Protein AF-A0A368FBV0-F1 (afdb_monomer_lite)

InterPro domains:
  IPR001849 Pleckstrin homology domain [PF16457] (18-140)

Sequence (197 aa):
MLYIELRSLLKPSIEQLVRTNRKNALKQGFTFRRQIKGKTPHKGEDQYCFWKLDASDVLCFTDTDVDPYVEGVSHVGNVRKVAVKDIASVERVEDVIGRKSGAQSMKCIRIALHDGSSICGATFSDRVLSAWLDGLTDLTGNTALSHDAMATADRLLNIELRLRLVDVPNPQSSVEVPPLPDDFSWVKPFLRHDLAA

Structure (mmCIF, N/CA/C/O backbone):
data_AF-A0A368FBV0-F1
#
_entry.id   AF-A0A368FBV0-F1
#
loop_
_atom_site.group_PDB
_atom_site.id
_atom_site.type_symbol
_atom_site.label_atom_id
_atom_site.label_alt_id
_atom_site.label_comp_id
_atom_site.label_asym_id
_atom_site.label_entity_id
_atom_site.label_seq_id
_atom_site.pdbx_PDB_ins_code
_atom_site.Cartn_x
_atom_site.Cartn_y
_atom_site.Cartn_z
_atom_site.occupancy
_atom_site.B_iso_or_equiv
_atom_site.auth_seq_id
_atom_site.auth_comp_id
_atom_site.auth_asym_id
_atom_site.auth_atom_id
_atom_site.pdbx_PDB_model_num
ATOM 1 N N . MET A 1 1 ? -16.553 10.658 28.901 1.00 65.50 1 MET A N 1
ATOM 2 C CA . MET A 1 1 ? -15.780 9.438 29.220 1.00 65.50 1 MET A CA 1
ATOM 3 C C . MET A 1 1 ? -15.927 8.404 28.103 1.00 65.50 1 MET A C 1
ATOM 5 O O . MET A 1 1 ? -14.961 8.203 27.379 1.00 65.50 1 MET A O 1
ATOM 9 N N . LEU A 1 2 ? -17.149 7.928 27.827 1.00 77.06 2 LEU A N 1
ATOM 10 C CA . LEU A 1 2 ? -17.476 6.941 26.779 1.00 77.06 2 LEU A CA 1
ATOM 11 C C . LEU A 1 2 ? -16.882 7.224 25.383 1.00 77.06 2 LEU A C 1
ATOM 13 O O . LEU A 1 2 ? -16.336 6.331 24.745 1.00 77.06 2 LEU A O 1
ATOM 17 N N . TYR A 1 3 ? -16.951 8.473 24.904 1.00 84.19 3 TYR A N 1
ATOM 18 C CA . TYR A 1 3 ? -16.407 8.841 23.587 1.00 84.19 3 TYR A CA 1
ATOM 19 C C . TYR A 1 3 ? -14.897 8.583 23.471 1.00 84.19 3 TYR A C 1
ATOM 21 O O . TYR A 1 3 ? -14.426 8.092 22.449 1.00 84.19 3 TYR A O 1
ATOM 29 N N . ILE A 1 4 ? -14.134 8.919 24.515 1.00 87.62 4 ILE A N 1
ATOM 30 C CA . ILE A 1 4 ? -12.671 8.790 24.515 1.00 87.62 4 ILE A CA 1
ATOM 31 C C . ILE A 1 4 ? -12.283 7.310 24.568 1.00 87.62 4 ILE A C 1
ATOM 33 O O . ILE A 1 4 ? -11.410 6.882 23.815 1.00 87.62 4 ILE A O 1
ATOM 37 N N . GLU A 1 5 ? -12.965 6.526 25.401 1.00 89.06 5 GLU A N 1
ATOM 38 C CA . GLU A 1 5 ? -12.744 5.083 25.532 1.00 89.06 5 GLU A CA 1
ATOM 39 C C . GLU A 1 5 ? -13.069 4.347 24.232 1.00 89.06 5 GLU A C 1
ATOM 41 O O . GLU A 1 5 ? -12.230 3.609 23.714 1.00 89.06 5 GLU A O 1
ATOM 46 N N . LEU A 1 6 ? -14.238 4.617 23.642 1.00 91.25 6 LEU A N 1
ATOM 47 C CA . LEU A 1 6 ? -14.639 4.020 22.370 1.00 91.25 6 LEU A CA 1
ATOM 48 C C . LEU A 1 6 ? -13.689 4.424 21.237 1.00 91.25 6 LEU A C 1
ATOM 50 O O . LEU A 1 6 ? -13.299 3.586 20.426 1.00 91.25 6 LEU A O 1
ATOM 54 N N . ARG A 1 7 ? -13.260 5.693 21.194 1.00 94.31 7 ARG A N 1
ATOM 55 C CA . ARG A 1 7 ? -12.260 6.159 20.224 1.00 94.31 7 ARG A CA 1
ATOM 56 C C . ARG A 1 7 ? -10.945 5.395 20.373 1.00 94.31 7 ARG A C 1
ATOM 58 O O . ARG A 1 7 ? -10.393 4.961 19.365 1.00 94.31 7 ARG A O 1
ATOM 65 N N . SER A 1 8 ? -10.456 5.237 21.602 1.00 95.06 8 SER A N 1
ATOM 66 C CA . SER A 1 8 ? -9.218 4.508 21.899 1.00 95.06 8 SER A CA 1
ATOM 67 C C . SER A 1 8 ? -9.313 3.039 21.478 1.00 95.06 8 SER A C 1
ATOM 69 O O . SER A 1 8 ? -8.406 2.524 20.830 1.00 95.06 8 SER A O 1
ATOM 71 N N . LEU A 1 9 ? -10.452 2.397 21.756 1.00 95.81 9 LEU A N 1
ATOM 72 C CA . LEU A 1 9 ? -10.718 1.005 21.396 1.00 95.81 9 LEU A CA 1
ATOM 73 C C . LEU A 1 9 ? -10.744 0.781 19.876 1.00 95.81 9 LEU A C 1
ATOM 75 O O . LEU A 1 9 ? -10.209 -0.209 19.382 1.00 95.81 9 LEU A O 1
ATOM 79 N N . LEU A 1 10 ? -11.369 1.690 19.123 1.00 96.69 10 LEU A N 1
ATOM 80 C CA . LEU A 1 10 ? -11.558 1.531 17.679 1.00 96.69 10 LEU A CA 1
ATOM 81 C C . LEU A 1 10 ? -10.322 1.909 16.861 1.00 96.69 10 LEU A C 1
ATOM 83 O O . LEU A 1 10 ? -10.086 1.317 15.803 1.00 96.69 10 LEU A O 1
ATOM 87 N N . LYS A 1 11 ? -9.530 2.876 17.336 1.00 96.81 11 LYS A N 1
ATOM 88 C CA . LYS A 1 11 ? -8.407 3.457 16.590 1.00 96.81 11 LYS A CA 1
ATOM 89 C C . LYS A 1 11 ? -7.452 2.410 15.981 1.00 96.81 11 LYS A C 1
ATOM 91 O O . LYS A 1 11 ? -7.227 2.502 14.774 1.00 96.81 11 LYS A O 1
ATOM 96 N N . PRO A 1 12 ? -6.966 1.381 16.707 1.00 96.62 12 PRO A N 1
ATOM 97 C CA . PRO A 1 12 ? -6.048 0.391 16.134 1.00 96.62 12 PRO A CA 1
ATOM 98 C C . PRO A 1 12 ? -6.628 -0.362 14.929 1.00 96.62 12 PRO A C 1
ATOM 100 O O . PRO A 1 12 ? -5.928 -0.594 13.944 1.00 96.62 12 PRO A O 1
ATOM 103 N N . SER A 1 13 ? -7.919 -0.708 14.975 1.00 97.56 13 SER A N 1
ATOM 104 C CA . SER A 1 13 ? -8.592 -1.428 13.884 1.00 97.56 13 SER A CA 1
ATOM 105 C C . SER A 1 13 ? -8.759 -0.564 12.629 1.00 97.56 13 SER A C 1
ATOM 107 O O . SER A 1 13 ? -8.555 -1.043 11.514 1.00 97.56 13 SER A O 1
ATOM 109 N N . ILE A 1 14 ? -9.053 0.728 12.806 1.00 98.00 14 ILE A N 1
ATOM 110 C CA . ILE A 1 14 ? -9.179 1.689 11.706 1.00 98.00 14 ILE A CA 1
ATOM 111 C C . ILE A 1 14 ? -7.818 1.957 11.061 1.00 98.00 14 ILE A C 1
ATOM 113 O O . ILE A 1 14 ? -7.705 1.972 9.837 1.00 98.00 14 ILE A O 1
ATOM 117 N N . GLU A 1 15 ? -6.763 2.110 11.861 1.00 96.94 15 GLU A N 1
ATOM 118 C CA . GLU A 1 15 ? -5.400 2.222 11.336 1.00 96.94 15 GLU A CA 1
ATOM 119 C C . GLU A 1 15 ? -4.999 0.970 10.547 1.00 96.94 15 GLU A C 1
ATOM 121 O O . GLU A 1 15 ? -4.440 1.078 9.455 1.00 96.94 15 GLU A O 1
ATOM 126 N N . GLN A 1 16 ? -5.347 -0.221 11.046 1.00 96.44 16 GLN A N 1
ATOM 127 C CA . GLN A 1 16 ? -5.082 -1.476 10.343 1.00 96.44 16 GLN A CA 1
ATOM 128 C C . GLN A 1 16 ? -5.844 -1.583 9.018 1.00 96.44 16 GLN A C 1
ATOM 130 O O . GLN A 1 16 ? -5.308 -2.100 8.032 1.00 96.44 16 GLN A O 1
ATOM 135 N N . LEU A 1 17 ? -7.071 -1.062 8.963 1.00 97.38 17 LEU A N 1
ATOM 136 C CA . LEU A 1 17 ? -7.839 -0.968 7.726 1.00 97.38 17 LEU A CA 1
ATOM 137 C C . LEU A 1 17 ? -7.141 -0.060 6.705 1.00 97.38 17 LEU A C 1
ATOM 139 O O . LEU A 1 17 ? -7.042 -0.425 5.533 1.00 97.38 17 LEU A O 1
ATOM 143 N N . VAL A 1 18 ? -6.607 1.085 7.142 1.00 97.31 18 VAL A N 1
ATOM 144 C CA . VAL A 1 18 ? -5.830 1.978 6.270 1.00 97.31 18 VAL A CA 1
ATOM 145 C C . VAL A 1 18 ? -4.570 1.278 5.756 1.00 97.31 18 VAL A C 1
ATOM 147 O O . VAL A 1 18 ? -4.358 1.272 4.544 1.00 97.31 18 VAL A O 1
ATOM 150 N N . ARG A 1 19 ? -3.786 0.603 6.612 1.00 96.00 19 ARG A N 1
ATOM 151 C CA . ARG A 1 19 ? -2.609 -0.186 6.175 1.00 96.00 19 ARG A CA 1
ATOM 152 C C . ARG A 1 19 ? -2.986 -1.238 5.133 1.00 96.00 19 ARG A C 1
ATOM 154 O O . ARG A 1 19 ? -2.375 -1.327 4.069 1.00 96.00 19 ARG A O 1
ATOM 161 N N . THR A 1 20 ? -4.066 -1.974 5.390 1.00 96.19 20 THR A N 1
ATOM 162 C CA . THR A 1 20 ? -4.592 -2.983 4.460 1.00 96.19 20 THR A CA 1
ATOM 163 C C . THR A 1 20 ? -4.985 -2.358 3.121 1.00 96.19 20 THR A C 1
ATOM 165 O O . THR A 1 20 ? -4.667 -2.905 2.066 1.00 96.19 20 THR A O 1
ATOM 168 N N . ASN A 1 21 ? -5.618 -1.181 3.135 1.00 96.44 21 ASN A N 1
ATOM 169 C CA . ASN A 1 21 ? -5.937 -0.439 1.918 1.00 96.44 21 ASN A CA 1
ATOM 170 C C . ASN A 1 21 ? -4.676 -0.039 1.133 1.00 96.44 21 ASN A C 1
ATOM 172 O O . ASN A 1 21 ? -4.655 -0.198 -0.087 1.00 96.44 21 ASN A O 1
ATOM 176 N N . ARG A 1 22 ? -3.612 0.413 1.810 1.00 96.19 22 ARG A N 1
ATOM 177 C CA . ARG A 1 22 ? -2.334 0.744 1.159 1.00 96.19 22 ARG A CA 1
ATOM 178 C C . ARG A 1 22 ? -1.672 -0.483 0.539 1.00 96.19 22 ARG A C 1
ATOM 180 O O . ARG A 1 22 ? -1.299 -0.438 -0.631 1.00 96.19 22 ARG A O 1
ATOM 187 N N . LYS A 1 23 ? -1.630 -1.612 1.253 1.00 96.12 23 LYS A N 1
ATOM 188 C CA . LYS A 1 23 ? -1.151 -2.889 0.695 1.00 96.12 23 LYS A CA 1
ATOM 189 C C . LYS A 1 23 ? -1.979 -3.327 -0.518 1.00 96.12 23 LYS A C 1
ATOM 191 O O . LYS A 1 23 ? -1.423 -3.796 -1.509 1.00 96.12 23 LYS A O 1
ATOM 196 N N . ASN A 1 24 ? -3.297 -3.131 -0.484 1.00 96.81 24 ASN A N 1
ATOM 197 C CA . ASN A 1 24 ? -4.170 -3.434 -1.619 1.00 96.81 24 ASN A CA 1
ATOM 198 C C . ASN A 1 24 ? -3.896 -2.538 -2.835 1.00 96.81 24 ASN A C 1
ATOM 200 O O . ASN A 1 24 ? -3.973 -3.033 -3.955 1.00 96.81 24 ASN A O 1
ATOM 204 N N . ALA A 1 25 ? -3.513 -1.272 -2.644 1.00 96.56 25 ALA A N 1
ATOM 205 C CA . ALA A 1 25 ? -3.084 -0.411 -3.748 1.00 96.56 25 ALA A CA 1
ATOM 206 C C . ALA A 1 25 ? -1.827 -0.964 -4.448 1.00 96.56 25 ALA A C 1
ATOM 208 O O . ALA A 1 25 ? -1.765 -0.984 -5.676 1.00 96.56 25 ALA A O 1
ATOM 209 N N . LEU A 1 26 ? -0.863 -1.501 -3.688 1.00 97.75 26 LEU A N 1
ATOM 210 C CA . LEU A 1 26 ? 0.306 -2.178 -4.265 1.00 97.75 26 LEU A CA 1
ATOM 211 C C . LEU A 1 26 ? -0.093 -3.435 -5.050 1.00 97.75 26 LEU A C 1
ATOM 213 O O . LEU A 1 26 ? 0.440 -3.691 -6.129 1.00 97.75 26 LEU A O 1
ATOM 217 N N . LYS A 1 27 ? -1.042 -4.216 -4.518 1.00 96.81 27 LYS A N 1
ATOM 218 C CA . LYS A 1 27 ? -1.565 -5.427 -5.170 1.00 96.81 27 LYS A CA 1
ATOM 219 C C . LYS A 1 27 ? -2.378 -5.133 -6.423 1.00 96.81 27 LYS A C 1
ATOM 221 O O . LYS A 1 27 ? -2.365 -5.939 -7.346 1.00 96.81 27 LYS A O 1
ATOM 226 N N . GLN A 1 28 ? -3.091 -4.012 -6.464 1.00 95.25 28 GLN A N 1
ATOM 227 C CA . GLN A 1 28 ? -3.770 -3.544 -7.671 1.00 95.25 28 GLN A CA 1
ATOM 228 C C . GLN A 1 28 ? -2.746 -3.192 -8.757 1.00 95.25 28 GLN A C 1
ATOM 230 O O . GLN A 1 28 ? -2.942 -3.524 -9.925 1.00 95.25 28 GLN A O 1
ATOM 235 N N . GLY A 1 29 ? -1.619 -2.620 -8.338 1.00 95.38 29 GLY A N 1
ATOM 236 C CA . GLY A 1 29 ? -0.534 -2.210 -9.209 1.00 95.38 29 GLY A CA 1
ATOM 237 C C . GLY A 1 29 ? -0.762 -0.827 -9.813 1.00 95.38 29 GLY A C 1
ATOM 238 O O . GLY A 1 29 ? -1.867 -0.285 -9.800 1.00 95.38 29 GLY A O 1
ATOM 239 N N . PHE A 1 30 ? 0.314 -0.224 -10.304 1.00 95.62 30 PHE A N 1
ATOM 240 C CA . PHE A 1 30 ? 0.292 1.086 -10.938 1.00 95.62 30 PHE A CA 1
ATOM 241 C C . PHE A 1 30 ? 1.452 1.214 -11.920 1.00 95.62 30 PHE A C 1
ATOM 243 O O . PHE A 1 30 ? 2.566 0.765 -11.649 1.00 95.62 30 PHE A O 1
ATOM 250 N N . THR A 1 31 ? 1.204 1.862 -13.051 1.00 94.69 31 THR A N 1
ATOM 251 C CA . THR A 1 31 ? 2.244 2.130 -14.041 1.00 94.69 31 THR A CA 1
ATOM 252 C C . THR A 1 31 ? 2.931 3.450 -13.730 1.00 94.69 31 THR A C 1
ATOM 254 O O . THR A 1 31 ? 2.327 4.513 -13.771 1.00 94.69 31 THR A O 1
ATOM 257 N N . PHE A 1 32 ? 4.222 3.398 -13.427 1.00 93.19 32 PHE A N 1
ATOM 258 C CA . PHE A 1 32 ? 5.052 4.578 -13.222 1.00 93.19 32 PHE A CA 1
ATOM 259 C C . PHE A 1 32 ? 5.828 4.919 -14.486 1.00 93.19 32 PHE A C 1
ATOM 261 O O . PHE A 1 32 ? 6.271 4.044 -15.230 1.00 93.19 32 PHE A O 1
ATOM 268 N N . ARG A 1 33 ? 6.091 6.208 -14.696 1.00 90.12 33 ARG A N 1
ATOM 269 C CA . ARG A 1 33 ? 7.107 6.635 -15.659 1.00 90.12 33 ARG A CA 1
ATOM 270 C C . ARG A 1 33 ? 8.493 6.355 -15.094 1.00 90.12 33 ARG A C 1
ATOM 272 O O . ARG A 1 33 ? 8.770 6.724 -13.952 1.00 90.12 33 ARG A O 1
ATOM 279 N N . ARG A 1 34 ? 9.376 5.746 -15.886 1.00 86.50 34 ARG A N 1
ATOM 280 C CA . ARG A 1 34 ? 10.762 5.513 -15.469 1.00 86.50 34 ARG A CA 1
ATOM 281 C C . ARG A 1 34 ? 11.529 6.817 -15.374 1.00 86.50 34 ARG A C 1
ATOM 283 O O . ARG A 1 34 ? 11.421 7.693 -16.234 1.00 86.50 34 ARG A O 1
ATOM 290 N N . GLN A 1 35 ? 12.380 6.894 -14.361 1.00 74.06 35 GLN A N 1
ATOM 291 C CA . GLN A 1 35 ? 13.386 7.936 -14.246 1.00 74.06 35 GLN A CA 1
ATOM 292 C C . GLN A 1 35 ? 14.769 7.303 -14.426 1.00 74.06 35 GLN A C 1
ATOM 294 O O . GLN A 1 35 ? 15.280 6.633 -13.532 1.00 74.06 35 GLN A O 1
ATOM 299 N N . ILE A 1 36 ? 15.379 7.511 -15.594 1.00 62.50 36 ILE A N 1
ATOM 300 C CA . ILE A 1 36 ? 16.756 7.084 -15.866 1.00 62.50 36 ILE A CA 1
ATOM 301 C C . ILE A 1 36 ? 17.672 8.269 -15.547 1.00 62.50 36 ILE A C 1
ATOM 303 O O . ILE A 1 36 ? 17.529 9.344 -16.134 1.00 62.50 36 ILE A O 1
ATOM 307 N N . LYS A 1 37 ? 18.610 8.106 -14.604 1.00 51.28 37 LYS A N 1
ATOM 308 C CA . LYS A 1 37 ? 19.602 9.149 -14.290 1.00 51.28 37 LYS A CA 1
ATOM 309 C C . LYS A 1 37 ? 20.357 9.557 -15.564 1.00 51.28 37 LYS A C 1
ATOM 311 O O . LYS A 1 37 ? 20.915 8.712 -16.258 1.00 51.28 37 LYS A O 1
ATOM 316 N N . GLY A 1 38 ? 20.393 10.859 -15.849 1.00 47.88 38 GLY A N 1
ATOM 317 C CA . GLY A 1 38 ? 21.258 11.450 -16.877 1.00 47.88 38 GLY A CA 1
ATOM 318 C C . GLY A 1 38 ? 20.837 11.245 -18.337 1.00 47.88 38 GLY A C 1
ATOM 319 O O . GLY A 1 38 ? 21.534 11.735 -19.221 1.00 47.88 38 GLY A O 1
ATOM 320 N N . LYS A 1 39 ? 19.711 10.577 -18.627 1.00 47.19 39 LYS A N 1
ATOM 321 C CA . LYS A 1 39 ? 19.221 10.398 -20.002 1.00 47.19 39 LYS A CA 1
ATOM 322 C C . LYS A 1 39 ? 17.762 10.820 -20.110 1.00 47.19 39 LYS A C 1
ATOM 324 O O . LYS A 1 39 ? 16.906 10.348 -19.370 1.00 47.19 39 LYS A O 1
ATOM 329 N N . THR A 1 40 ? 17.473 11.713 -21.053 1.00 47.25 40 THR A N 1
ATOM 330 C CA . THR A 1 40 ? 16.103 11.890 -21.552 1.00 47.25 40 THR A CA 1
ATOM 331 C C . THR A 1 40 ? 15.688 10.543 -22.152 1.00 47.25 40 THR A C 1
ATOM 333 O O . THR A 1 40 ? 16.425 10.076 -23.021 1.00 47.25 40 THR A O 1
ATOM 336 N N . PRO A 1 41 ? 14.590 9.896 -21.711 1.00 48.66 41 PRO A N 1
ATOM 337 C CA . PRO A 1 41 ? 14.105 8.690 -22.373 1.00 48.66 41 PRO A CA 1
ATOM 338 C C . PRO A 1 41 ? 13.957 8.996 -23.864 1.00 48.66 41 PRO A C 1
ATOM 340 O O . PRO A 1 41 ? 13.360 10.021 -24.218 1.00 48.66 41 PRO A O 1
ATOM 343 N N . HIS A 1 42 ? 14.565 8.182 -24.729 1.00 49.03 42 HIS A N 1
ATOM 344 C CA . HIS A 1 42 ? 14.301 8.296 -26.157 1.00 49.03 42 HIS A CA 1
ATOM 345 C C . HIS A 1 42 ? 12.795 8.087 -26.371 1.00 49.03 42 HIS A C 1
ATOM 347 O O . HIS A 1 42 ? 12.150 7.339 -25.640 1.00 49.03 42 HIS A O 1
ATOM 353 N N . LYS A 1 43 ? 12.199 8.836 -27.305 1.00 48.06 43 LYS A N 1
ATOM 354 C CA . LYS A 1 43 ? 10.809 8.592 -27.702 1.00 48.06 43 LYS A CA 1
ATOM 355 C C . LYS A 1 43 ? 10.736 7.161 -28.245 1.00 48.06 43 LYS A C 1
ATOM 357 O O . LYS A 1 43 ? 11.328 6.914 -29.290 1.00 48.06 43 LYS A O 1
ATOM 362 N N . GLY A 1 44 ? 9.991 6.292 -27.570 1.00 54.88 44 GLY A N 1
ATOM 363 C CA . GLY A 1 44 ? 9.762 4.909 -27.991 1.00 54.88 44 GLY A CA 1
ATOM 364 C C . GLY A 1 44 ? 10.518 3.894 -27.133 1.00 54.88 44 GLY A C 1
ATOM 365 O O . GLY A 1 44 ? 11.722 4.036 -26.943 1.00 54.88 44 GLY A O 1
ATOM 366 N N . GLU A 1 45 ? 9.749 2.908 -26.660 1.00 54.56 45 GLU A N 1
ATOM 367 C CA . GLU A 1 45 ? 10.105 1.727 -25.853 1.00 54.56 45 GLU A CA 1
ATOM 368 C C . GLU A 1 45 ? 10.601 2.000 -24.409 1.00 54.56 45 GLU A C 1
ATOM 370 O O . GLU A 1 45 ? 11.363 2.921 -24.126 1.00 54.56 45 GLU A O 1
ATOM 375 N N . ASP A 1 46 ? 10.062 1.230 -23.455 1.00 61.97 46 ASP A N 1
ATOM 376 C CA . ASP A 1 46 ? 10.404 1.192 -22.018 1.00 61.97 46 ASP A CA 1
ATOM 377 C C . ASP A 1 46 ? 10.296 2.499 -21.209 1.00 61.97 46 ASP A C 1
ATOM 379 O O . ASP A 1 46 ? 10.867 2.632 -20.120 1.00 61.97 46 ASP A O 1
ATOM 383 N N . GLN A 1 47 ? 9.509 3.473 -21.674 1.00 81.25 47 GLN A N 1
ATOM 384 C CA . GLN A 1 47 ? 9.273 4.716 -20.928 1.00 81.25 47 GLN A CA 1
ATOM 385 C C . GLN A 1 47 ? 8.560 4.480 -19.586 1.00 81.25 47 GLN A C 1
ATOM 387 O O . GLN A 1 47 ? 8.738 5.263 -18.641 1.00 81.25 47 GLN A O 1
ATOM 392 N N . TYR A 1 48 ? 7.759 3.420 -19.494 1.00 89.44 48 TYR A N 1
ATOM 393 C CA . TYR A 1 48 ? 6.945 3.121 -18.332 1.00 89.44 48 TYR A CA 1
ATOM 394 C C . TYR A 1 48 ? 7.302 1.764 -17.714 1.00 89.44 48 TYR A C 1
ATOM 396 O O . TYR A 1 48 ? 8.045 0.937 -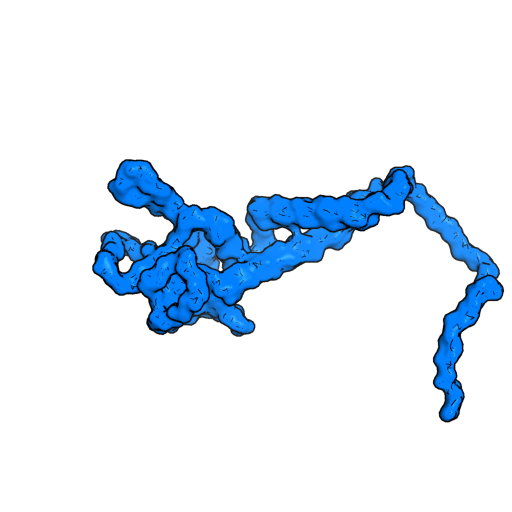18.253 1.00 89.44 48 TYR A O 1
ATOM 404 N N . CYS A 1 49 ? 6.834 1.577 -16.489 1.00 92.56 49 CYS A N 1
ATOM 405 C CA . CYS A 1 49 ? 7.013 0.364 -15.720 1.00 92.56 49 CYS A CA 1
ATOM 406 C C . CYS A 1 49 ? 5.754 0.115 -14.904 1.00 92.56 49 CYS A C 1
ATOM 408 O O . CYS A 1 49 ? 5.418 0.931 -14.047 1.00 92.56 49 CYS A O 1
ATOM 410 N N . PHE A 1 50 ? 5.080 -1.004 -15.140 1.00 94.88 50 PHE A N 1
ATOM 411 C CA . PHE A 1 50 ? 3.983 -1.439 -14.291 1.00 94.88 50 PHE A CA 1
ATOM 412 C C . PHE A 1 50 ? 4.529 -2.115 -13.038 1.00 94.88 50 PHE A C 1
ATOM 414 O O . PHE A 1 50 ? 5.228 -3.126 -13.115 1.00 94.88 50 PHE A O 1
ATOM 421 N N . TRP A 1 51 ? 4.245 -1.520 -11.885 1.00 96.56 51 TRP A N 1
ATOM 422 C CA . TRP A 1 51 ? 4.672 -2.004 -10.580 1.00 96.56 51 TRP A CA 1
ATOM 423 C C . TRP A 1 51 ? 3.490 -2.704 -9.931 1.00 96.56 51 TRP A C 1
ATOM 425 O O . TRP A 1 51 ? 2.387 -2.160 -9.918 1.00 96.56 51 TRP A O 1
ATOM 435 N N . LYS A 1 52 ? 3.707 -3.882 -9.351 1.00 96.69 52 LYS A N 1
ATOM 436 C CA . LYS A 1 52 ? 2.661 -4.620 -8.638 1.00 96.69 52 LYS A CA 1
ATOM 437 C C . LYS A 1 52 ? 3.257 -5.503 -7.554 1.00 96.69 52 LYS A C 1
ATOM 439 O O . LYS A 1 52 ? 4.277 -6.145 -7.775 1.00 96.69 52 LYS A O 1
ATOM 444 N N . LEU A 1 53 ? 2.591 -5.575 -6.409 1.00 97.56 53 LEU A N 1
ATOM 445 C CA . LEU A 1 53 ? 2.853 -6.594 -5.399 1.00 97.56 53 LEU A CA 1
ATOM 446 C C . LEU A 1 53 ? 2.052 -7.853 -5.741 1.00 97.56 53 LEU A C 1
ATOM 448 O O . LEU A 1 53 ? 0.827 -7.794 -5.874 1.00 97.56 53 LEU A O 1
ATOM 452 N N . ASP A 1 54 ? 2.724 -8.985 -5.915 1.00 94.94 54 ASP A N 1
ATOM 453 C CA . ASP A 1 54 ? 2.040 -10.243 -6.196 1.00 94.94 54 ASP A CA 1
ATOM 454 C C . ASP A 1 54 ? 1.428 -10.882 -4.931 1.00 94.94 54 ASP A C 1
ATOM 456 O O . ASP A 1 54 ? 1.464 -10.332 -3.827 1.00 94.94 54 ASP A O 1
ATOM 460 N N . ALA A 1 55 ? 0.796 -12.046 -5.096 1.00 92.25 55 ALA A N 1
ATOM 461 C CA . ALA A 1 55 ? 0.157 -12.764 -3.992 1.00 92.25 55 ALA A CA 1
ATOM 462 C C . ALA A 1 55 ? 1.156 -13.304 -2.950 1.00 92.25 55 ALA A C 1
ATOM 464 O O . ALA A 1 55 ? 0.749 -13.619 -1.834 1.00 92.25 55 ALA A O 1
ATOM 465 N N . SER A 1 56 ? 2.437 -13.401 -3.309 1.00 92.56 56 SER A N 1
ATOM 466 C CA . SER A 1 56 ? 3.532 -13.865 -2.456 1.00 92.56 56 SER A CA 1
ATOM 467 C C . SER A 1 56 ? 4.301 -12.708 -1.812 1.00 92.56 56 SER A C 1
ATOM 469 O O . SER A 1 56 ? 5.384 -12.926 -1.276 1.00 92.56 56 SER A O 1
ATOM 471 N N . ASP A 1 57 ? 3.752 -11.489 -1.860 1.00 91.38 57 ASP A N 1
ATOM 472 C CA . ASP A 1 57 ? 4.393 -10.262 -1.388 1.00 91.38 57 ASP A CA 1
ATOM 473 C C . ASP A 1 57 ? 5.765 -10.005 -2.057 1.00 91.38 57 ASP A C 1
ATOM 475 O O . ASP A 1 57 ? 6.698 -9.489 -1.441 1.00 91.38 57 ASP A O 1
ATOM 479 N N . VAL A 1 58 ? 5.892 -10.335 -3.348 1.00 96.75 58 VAL A N 1
ATOM 480 C CA . VAL A 1 58 ? 7.052 -9.993 -4.187 1.00 96.75 58 VAL A CA 1
ATOM 481 C C . VAL A 1 58 ? 6.688 -8.831 -5.113 1.00 96.75 58 VAL A C 1
ATOM 483 O O . VAL A 1 58 ? 5.663 -8.860 -5.801 1.00 96.75 58 VAL A O 1
ATOM 486 N N . LEU A 1 59 ? 7.530 -7.793 -5.156 1.00 97.62 59 LEU A N 1
ATOM 487 C CA . LEU A 1 59 ? 7.347 -6.674 -6.080 1.00 97.62 59 LEU A CA 1
ATOM 488 C C . LEU A 1 59 ? 7.787 -7.074 -7.484 1.00 97.62 59 LEU A C 1
ATOM 490 O O . LEU A 1 59 ? 8.935 -7.454 -7.711 1.00 97.62 59 LEU A O 1
ATOM 494 N N . CYS A 1 60 ? 6.865 -6.946 -8.426 1.00 97.06 60 CYS A N 1
ATOM 495 C CA . CYS A 1 60 ? 7.068 -7.176 -9.844 1.00 97.06 60 CYS A CA 1
ATOM 496 C C . CYS A 1 60 ? 7.085 -5.837 -10.585 1.00 97.06 60 CYS A C 1
ATOM 498 O O . CYS A 1 60 ? 6.196 -5.004 -10.408 1.00 97.06 60 CYS A O 1
ATOM 500 N N . PHE A 1 61 ? 8.080 -5.668 -11.446 1.00 95.25 61 PHE A N 1
ATOM 501 C CA . PHE A 1 61 ? 8.292 -4.504 -12.295 1.00 95.25 61 PHE A CA 1
ATOM 502 C C . PHE A 1 61 ? 8.255 -4.982 -13.741 1.00 95.25 61 PHE A C 1
ATOM 504 O O . PHE A 1 61 ? 9.164 -5.691 -14.168 1.00 95.25 61 PHE A O 1
ATOM 511 N N . THR A 1 62 ? 7.192 -4.642 -14.464 1.00 93.88 62 THR A N 1
ATOM 512 C CA . THR A 1 62 ? 6.978 -5.072 -15.851 1.00 93.88 62 THR A CA 1
ATOM 513 C C . THR A 1 62 ? 7.230 -3.901 -16.781 1.00 93.88 62 THR A C 1
ATOM 515 O O . THR A 1 62 ? 6.610 -2.845 -16.637 1.00 93.88 62 THR A O 1
ATOM 518 N N . ASP A 1 63 ? 8.163 -4.064 -17.710 1.00 90.06 63 ASP A N 1
ATOM 519 C CA . ASP A 1 63 ? 8.404 -3.081 -18.762 1.00 90.06 63 ASP A CA 1
ATOM 520 C C . ASP A 1 63 ? 7.147 -2.935 -19.636 1.00 90.06 63 ASP A C 1
ATOM 522 O O . ASP A 1 63 ? 6.470 -3.917 -19.928 1.00 90.06 63 ASP A O 1
ATOM 526 N N . THR A 1 64 ? 6.762 -1.694 -19.948 1.00 87.88 64 THR A N 1
ATOM 527 C CA . THR A 1 64 ? 5.513 -1.395 -20.660 1.00 87.88 64 THR A CA 1
ATOM 528 C C . THR A 1 64 ? 5.620 -0.044 -21.366 1.00 87.88 64 THR A C 1
ATOM 530 O O . THR A 1 64 ? 6.278 0.881 -20.882 1.00 87.88 64 THR A O 1
ATOM 533 N N . ASP A 1 65 ? 4.950 0.080 -22.504 1.00 83.81 65 ASP A N 1
ATOM 534 C CA . ASP A 1 65 ? 4.757 1.319 -23.268 1.00 83.81 65 ASP A CA 1
ATOM 535 C C . ASP A 1 65 ? 3.394 1.981 -22.982 1.00 83.81 65 ASP A C 1
ATOM 537 O O . ASP A 1 65 ? 3.200 3.164 -23.262 1.00 83.81 65 ASP A O 1
ATOM 541 N N . VAL A 1 66 ? 2.479 1.229 -22.366 1.00 83.19 66 VAL A N 1
ATOM 542 C CA . VAL A 1 66 ? 1.176 1.692 -21.872 1.00 83.19 66 VAL A CA 1
ATOM 543 C C . VAL A 1 66 ? 1.324 2.855 -20.887 1.00 83.19 66 VAL A C 1
ATOM 545 O O . VAL A 1 66 ? 2.073 2.776 -19.912 1.00 83.19 66 VAL A O 1
ATOM 548 N N . ASP A 1 67 ? 0.566 3.923 -21.129 1.00 80.62 67 ASP A N 1
ATOM 549 C CA . ASP A 1 67 ? 0.537 5.108 -20.276 1.00 80.62 67 ASP A CA 1
ATOM 550 C C . ASP A 1 67 ? -0.160 4.832 -18.919 1.00 80.62 67 ASP A C 1
ATOM 552 O O . ASP A 1 67 ? -1.116 4.052 -18.872 1.00 8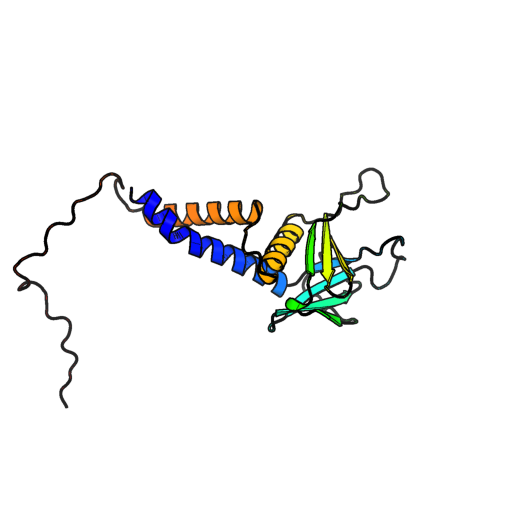0.62 67 ASP A O 1
ATOM 556 N N . PRO A 1 68 ? 0.269 5.475 -17.809 1.00 79.88 68 PRO A N 1
ATOM 557 C CA . PRO A 1 68 ? -0.266 5.254 -16.466 1.00 79.88 68 PRO A CA 1
ATOM 558 C C . PRO A 1 68 ? -1.775 5.335 -16.264 1.00 79.88 68 PRO A C 1
ATOM 560 O O . PRO A 1 68 ? -2.274 4.795 -15.278 1.00 79.88 68 PRO A O 1
ATOM 563 N N . TYR A 1 69 ? -2.486 6.028 -17.148 1.00 76.62 69 TYR A N 1
ATOM 564 C CA . TYR A 1 69 ? -3.906 6.329 -16.979 1.00 76.62 69 TYR A CA 1
ATOM 565 C C . TYR A 1 69 ? -4.813 5.546 -17.937 1.00 76.62 69 TYR A C 1
ATOM 567 O O . TYR A 1 69 ? -6.001 5.849 -18.037 1.00 76.62 69 TYR A O 1
ATOM 575 N N . VAL A 1 70 ? -4.272 4.541 -18.634 1.00 80.50 70 VAL A N 1
ATOM 576 C CA . VAL A 1 70 ? -5.054 3.623 -19.472 1.00 80.50 70 VAL A CA 1
ATOM 577 C C . VAL A 1 70 ? -5.442 2.394 -18.649 1.00 80.50 70 VAL A C 1
ATOM 579 O O . VAL A 1 70 ? -4.585 1.642 -18.189 1.00 80.50 70 VAL A O 1
ATOM 582 N N . GLU A 1 71 ? -6.744 2.187 -18.452 1.00 78.94 71 GLU A N 1
ATOM 583 C CA . GLU A 1 71 ? -7.278 1.068 -17.667 1.00 78.94 71 GLU A CA 1
ATOM 584 C C . GLU A 1 71 ? -7.505 -0.200 -18.509 1.00 78.94 71 GLU A C 1
ATOM 586 O O . GLU A 1 71 ? -7.676 -0.143 -19.725 1.00 78.94 71 GLU A O 1
ATOM 591 N N . GLY A 1 72 ? -7.541 -1.363 -17.846 1.00 74.31 72 GLY A N 1
ATOM 592 C CA . GLY A 1 72 ? -7.939 -2.639 -18.461 1.00 74.31 72 GLY A CA 1
ATOM 593 C C . GLY A 1 72 ? -6.910 -3.269 -19.405 1.00 74.31 72 GLY A C 1
ATOM 594 O O . GLY A 1 72 ? -7.239 -4.214 -20.120 1.00 74.31 72 GLY A O 1
ATOM 595 N N . VAL A 1 73 ? -5.674 -2.769 -19.415 1.00 80.06 73 VAL A N 1
ATOM 596 C CA . VAL A 1 73 ? -4.620 -3.247 -20.316 1.00 80.06 73 VAL A CA 1
ATOM 597 C C . VAL A 1 73 ? -3.809 -4.365 -19.663 1.00 80.06 73 VAL A C 1
ATOM 599 O O . VAL A 1 73 ? -3.520 -4.335 -18.468 1.00 80.06 73 VAL A O 1
ATOM 602 N N . SER A 1 74 ? -3.426 -5.365 -20.457 1.00 80.88 74 SER A N 1
ATOM 603 C CA . SER A 1 74 ? -2.443 -6.362 -20.036 1.00 80.88 74 SER A CA 1
ATOM 604 C C . SER A 1 74 ? -1.036 -5.802 -20.221 1.00 80.88 74 SER A C 1
ATOM 606 O O . SER A 1 74 ? -0.691 -5.341 -21.307 1.00 80.88 74 SER A O 1
ATOM 608 N N . HIS A 1 75 ? -0.219 -5.849 -19.171 1.00 82.62 75 HIS A N 1
ATOM 609 C CA . HIS A 1 75 ? 1.187 -5.467 -19.253 1.00 82.62 75 HIS A CA 1
ATOM 610 C C . HIS A 1 75 ? 2.009 -6.680 -19.686 1.00 82.62 75 HIS A C 1
ATOM 612 O O . HIS A 1 75 ? 2.104 -7.665 -18.952 1.00 82.62 75 HIS A O 1
ATOM 618 N N . VAL A 1 76 ? 2.589 -6.605 -20.883 1.00 80.00 76 VAL A N 1
ATOM 619 C CA . VAL A 1 76 ? 3.448 -7.645 -21.455 1.00 80.00 76 VAL A CA 1
ATOM 620 C C . VAL A 1 76 ? 4.830 -7.044 -21.668 1.00 80.00 76 VAL A C 1
ATOM 622 O O . VAL A 1 76 ? 4.967 -6.050 -22.370 1.00 80.00 76 VAL A O 1
ATOM 625 N N . GLY A 1 77 ? 5.849 -7.643 -21.060 1.00 82.38 77 GLY A N 1
ATOM 626 C CA . GLY A 1 77 ? 7.224 -7.166 -21.148 1.00 82.38 77 GLY A CA 1
ATOM 627 C C . GLY A 1 77 ? 8.151 -7.939 -20.221 1.00 82.38 77 GLY A C 1
ATOM 628 O O . GLY A 1 77 ? 7.747 -8.922 -19.590 1.00 82.38 77 GLY A O 1
ATOM 629 N N . ASN A 1 78 ? 9.403 -7.493 -20.122 1.00 85.31 78 ASN A N 1
ATOM 630 C CA . ASN A 1 78 ? 10.351 -8.076 -19.179 1.00 85.31 78 ASN A CA 1
ATOM 631 C C . ASN A 1 78 ? 9.893 -7.806 -17.744 1.00 85.31 78 ASN A C 1
ATOM 633 O O . ASN A 1 78 ? 9.532 -6.680 -17.398 1.00 85.31 78 ASN A O 1
ATOM 637 N N . VAL A 1 79 ? 9.932 -8.843 -16.906 1.00 92.75 79 VAL A N 1
ATOM 638 C CA . VAL A 1 79 ? 9.529 -8.755 -15.500 1.00 92.75 79 VAL A CA 1
ATOM 639 C C . VAL A 1 79 ? 10.758 -8.878 -14.610 1.00 92.75 79 VAL A C 1
ATOM 641 O O . VAL A 1 79 ? 11.367 -9.944 -14.519 1.00 92.75 79 VAL A O 1
ATOM 644 N N . ARG A 1 80 ? 11.092 -7.805 -13.890 1.00 94.50 80 ARG A N 1
ATOM 645 C CA . ARG A 1 80 ? 12.033 -7.849 -12.764 1.00 94.50 80 ARG A CA 1
ATOM 646 C C . ARG A 1 80 ? 11.256 -8.104 -11.476 1.00 94.50 80 ARG A C 1
ATOM 648 O O . ARG A 1 80 ? 10.236 -7.466 -11.234 1.00 94.50 80 ARG A O 1
ATOM 655 N N . LYS A 1 81 ? 11.753 -9.010 -10.632 1.00 96.62 81 LYS A N 1
ATOM 656 C CA . LYS A 1 81 ? 11.181 -9.303 -9.311 1.00 96.62 81 LYS A CA 1
ATOM 657 C C . LYS A 1 81 ? 12.136 -8.873 -8.205 1.00 96.62 81 LYS A C 1
ATOM 659 O O . LYS A 1 81 ? 13.342 -9.057 -8.338 1.00 96.62 81 LYS A O 1
ATOM 664 N N . VAL A 1 82 ? 11.590 -8.315 -7.132 1.00 97.12 82 VAL A N 1
ATOM 665 C CA . VAL A 1 82 ? 12.325 -7.907 -5.930 1.00 97.12 82 VAL A CA 1
ATOM 666 C C . VAL A 1 82 ? 11.544 -8.392 -4.718 1.00 97.12 82 VAL A C 1
ATOM 668 O O . VAL A 1 82 ? 10.363 -8.067 -4.572 1.00 97.12 82 VAL A O 1
ATOM 671 N N . ALA A 1 83 ? 12.178 -9.182 -3.853 1.00 96.50 83 ALA A N 1
ATOM 672 C CA . ALA A 1 83 ? 11.550 -9.562 -2.597 1.00 96.50 83 ALA A CA 1
ATOM 673 C C . ALA A 1 83 ? 11.564 -8.367 -1.636 1.00 96.50 83 ALA A C 1
ATOM 675 O O . ALA A 1 83 ? 12.515 -7.591 -1.617 1.00 96.50 83 ALA A O 1
ATOM 676 N N . VAL A 1 84 ? 10.535 -8.237 -0.795 1.00 95.25 84 VAL A N 1
ATOM 677 C CA . VAL A 1 84 ? 10.441 -7.131 0.179 1.00 95.25 84 VAL A CA 1
ATOM 678 C C . VAL A 1 84 ? 11.673 -7.055 1.087 1.00 95.25 84 VAL A C 1
ATOM 680 O O . VAL A 1 84 ? 12.159 -5.967 1.366 1.00 95.25 84 VAL A O 1
ATOM 683 N N . LYS A 1 85 ? 12.234 -8.206 1.474 1.00 94.94 85 LYS A N 1
ATOM 684 C CA . LYS A 1 85 ? 13.455 -8.295 2.291 1.00 94.94 85 LYS A CA 1
ATOM 685 C C . LYS A 1 85 ? 14.714 -7.716 1.628 1.00 94.94 85 LYS A C 1
ATOM 687 O O . LYS A 1 85 ? 15.692 -7.476 2.321 1.00 94.94 85 LYS A O 1
ATOM 692 N N . ASP A 1 86 ? 14.709 -7.549 0.306 1.00 96.69 86 ASP A N 1
ATOM 693 C CA . ASP A 1 86 ? 15.851 -7.014 -0.442 1.00 96.69 86 ASP A CA 1
ATOM 694 C C . ASP A 1 86 ? 15.788 -5.476 -0.537 1.00 96.69 86 ASP A C 1
ATOM 696 O O . ASP A 1 86 ? 16.729 -4.841 -1.021 1.00 96.69 86 ASP A O 1
ATOM 700 N N . ILE A 1 87 ? 14.687 -4.868 -0.074 1.00 96.81 87 ILE A N 1
ATOM 701 C CA . ILE A 1 87 ? 14.480 -3.421 -0.042 1.00 96.81 87 ILE A CA 1
ATOM 702 C C . ILE A 1 87 ? 15.162 -2.842 1.198 1.00 96.81 87 ILE A C 1
ATOM 704 O O . ILE A 1 87 ? 14.796 -3.159 2.324 1.00 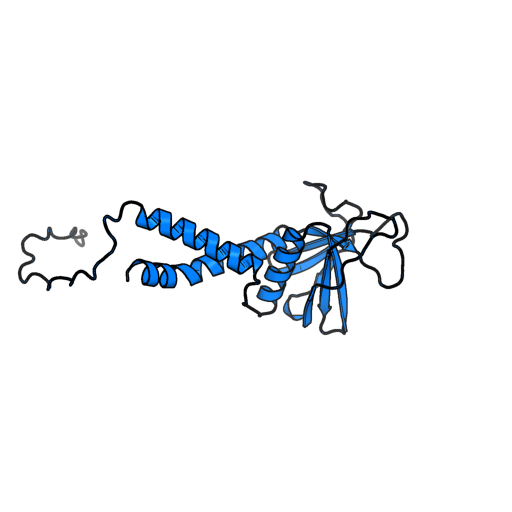96.81 87 ILE A O 1
ATOM 708 N N . ALA A 1 88 ? 16.107 -1.934 0.971 1.00 96.00 88 ALA A N 1
ATOM 709 C CA . ALA A 1 88 ? 16.826 -1.230 2.024 1.00 96.00 88 ALA A CA 1
ATOM 710 C C . ALA A 1 88 ? 16.092 0.033 2.493 1.00 96.00 88 ALA A C 1
ATOM 712 O O . ALA A 1 88 ? 16.023 0.303 3.689 1.00 96.00 88 ALA A O 1
ATOM 713 N N . SER A 1 89 ? 15.564 0.830 1.559 1.00 95.25 89 SER A N 1
ATOM 714 C CA . SER A 1 89 ? 14.782 2.024 1.888 1.00 95.25 89 SER A CA 1
ATOM 715 C C . SER A 1 89 ? 13.817 2.406 0.773 1.00 95.25 89 SER A C 1
ATOM 717 O O . SER A 1 89 ? 13.988 2.043 -0.397 1.00 95.25 89 SER A O 1
ATOM 719 N N . VAL A 1 90 ? 12.783 3.156 1.150 1.00 95.69 90 VAL A N 1
ATOM 720 C CA . VAL A 1 90 ? 11.770 3.684 0.240 1.00 95.69 90 VAL A CA 1
ATOM 721 C C . VAL A 1 90 ? 11.597 5.160 0.540 1.00 95.69 90 VAL A C 1
ATOM 723 O O . VAL A 1 90 ? 11.298 5.547 1.667 1.00 95.69 90 VAL A O 1
ATOM 726 N N . GLU A 1 91 ? 11.817 5.997 -0.466 1.00 94.00 91 GLU A N 1
ATOM 727 C CA . GLU A 1 91 ? 11.935 7.435 -0.270 1.00 94.00 91 GLU A CA 1
ATOM 728 C C . GLU A 1 91 ? 11.181 8.207 -1.344 1.00 94.00 91 GLU A C 1
ATOM 730 O O . GLU A 1 91 ? 11.205 7.870 -2.534 1.00 94.00 91 GLU A O 1
ATOM 735 N N . ARG A 1 92 ? 10.559 9.307 -0.919 1.00 93.19 92 ARG A N 1
ATOM 736 C CA . ARG A 1 92 ? 10.151 10.363 -1.837 1.00 93.19 92 ARG A CA 1
ATOM 737 C C . ARG A 1 92 ? 11.398 11.117 -2.280 1.00 93.19 92 ARG A C 1
ATOM 739 O O . ARG A 1 92 ? 12.177 11.563 -1.443 1.00 93.19 92 ARG A O 1
ATOM 746 N N . VAL A 1 93 ? 11.576 11.268 -3.584 1.00 89.69 93 VAL A N 1
ATOM 747 C CA . VAL A 1 93 ? 12.703 12.019 -4.154 1.00 89.69 93 VAL A CA 1
ATOM 748 C C . VAL A 1 93 ? 12.213 13.289 -4.833 1.00 89.69 93 VAL A C 1
ATOM 750 O O . VAL A 1 93 ? 11.010 13.480 -5.002 1.00 89.69 93 VAL A O 1
ATOM 753 N N . GLU A 1 94 ? 13.157 14.165 -5.174 1.00 83.69 94 GLU A N 1
ATOM 754 C CA . GLU A 1 94 ? 12.872 15.465 -5.776 1.00 83.69 94 GLU A CA 1
ATOM 755 C C . GLU A 1 94 ? 11.957 15.334 -6.998 1.00 83.69 94 GLU A C 1
ATOM 757 O O . GLU A 1 94 ? 12.153 14.473 -7.864 1.00 83.69 94 GLU A O 1
ATOM 762 N N . ASP A 1 95 ? 10.941 16.195 -7.034 1.00 81.38 95 ASP A N 1
ATOM 763 C CA . ASP A 1 95 ? 9.962 16.215 -8.106 1.00 81.38 95 ASP A CA 1
ATOM 764 C C . ASP A 1 95 ? 10.636 16.585 -9.432 1.00 81.38 95 ASP A C 1
ATOM 766 O O . ASP A 1 95 ? 11.425 17.527 -9.526 1.00 81.38 95 ASP A O 1
ATOM 770 N N . VAL A 1 96 ? 10.273 15.884 -10.502 1.00 76.06 96 VAL A N 1
ATOM 771 C CA . VAL A 1 96 ? 10.786 16.190 -11.837 1.00 76.06 96 VAL A CA 1
ATOM 772 C C . VAL A 1 96 ? 9.867 17.202 -12.504 1.00 76.06 96 VAL A C 1
ATOM 774 O O . VAL A 1 96 ? 8.706 16.912 -12.799 1.00 76.06 96 VAL A O 1
ATOM 777 N N . ILE A 1 97 ? 10.401 18.387 -12.794 1.00 72.69 97 ILE A N 1
ATOM 778 C CA . ILE A 1 97 ? 9.706 19.411 -13.578 1.00 72.69 97 ILE A CA 1
ATOM 779 C C . ILE A 1 97 ? 10.010 19.178 -15.061 1.00 72.69 97 ILE A C 1
ATOM 781 O O . ILE A 1 97 ? 11.164 19.020 -15.470 1.00 72.69 97 ILE A O 1
ATOM 785 N N . GLY A 1 98 ? 8.968 19.128 -15.892 1.00 65.62 98 GLY A N 1
ATOM 786 C CA . GLY A 1 98 ? 9.146 19.029 -17.338 1.00 65.62 98 GLY A CA 1
ATOM 787 C C . GLY A 1 98 ? 9.907 20.238 -17.895 1.00 65.62 98 GLY A C 1
ATOM 788 O O . GLY A 1 98 ? 9.740 21.358 -17.433 1.00 65.62 98 GLY A O 1
ATOM 789 N N . ARG A 1 99 ? 10.713 20.037 -18.946 1.00 60.03 99 ARG A N 1
ATOM 790 C CA . ARG A 1 99 ? 11.561 21.089 -19.553 1.00 60.03 99 ARG A CA 1
ATOM 791 C C . ARG A 1 99 ? 10.791 22.247 -20.228 1.00 60.03 99 ARG A C 1
ATOM 793 O O . ARG A 1 99 ? 11.418 23.101 -20.845 1.00 60.03 99 ARG A O 1
ATOM 800 N N . LYS A 1 100 ? 9.454 22.267 -20.179 1.00 60.50 100 LYS A N 1
ATOM 801 C CA . LYS A 1 100 ? 8.613 23.310 -20.790 1.00 60.50 100 LYS A CA 1
ATOM 802 C C . LYS A 1 100 ? 8.068 24.245 -19.712 1.00 60.50 100 LYS A C 1
ATOM 804 O O . LYS A 1 100 ? 7.657 23.782 -18.653 1.00 60.50 100 LYS A O 1
ATOM 809 N N . SER A 1 101 ? 8.019 25.544 -20.012 1.00 43.19 101 SER A N 1
ATOM 810 C CA . SER A 1 101 ? 7.353 26.531 -19.153 1.00 43.19 101 SER A CA 1
ATOM 811 C C . SER A 1 101 ? 5.896 26.114 -18.907 1.00 43.19 101 SER A C 1
ATOM 813 O O . SER A 1 101 ? 5.189 25.784 -19.860 1.00 43.19 101 SER A O 1
ATOM 815 N N . GLY A 1 102 ? 5.478 26.055 -17.639 1.00 62.56 102 GLY A N 1
ATOM 816 C CA . GLY A 1 102 ? 4.145 25.590 -17.229 1.00 62.56 102 GLY A CA 1
ATOM 817 C C . GLY A 1 102 ? 3.969 24.068 -17.126 1.00 62.56 102 GLY A C 1
ATOM 818 O O . GLY A 1 102 ? 2.846 23.603 -16.947 1.00 62.56 102 GLY A O 1
ATOM 819 N N . ALA A 1 103 ? 5.037 23.269 -17.241 1.00 70.50 103 ALA A N 1
ATOM 820 C CA . ALA A 1 103 ? 4.938 21.820 -17.079 1.00 70.50 103 ALA A CA 1
ATOM 821 C C . ALA A 1 103 ? 4.591 21.427 -15.633 1.00 70.50 103 ALA A C 1
ATOM 823 O O . ALA A 1 103 ? 5.223 21.883 -14.680 1.00 70.50 103 ALA A O 1
ATOM 824 N N . GLN A 1 104 ? 3.619 20.525 -15.484 1.00 76.31 104 GLN A N 1
ATOM 825 C CA . GLN A 1 104 ? 3.254 19.947 -14.194 1.00 76.31 104 GLN A CA 1
ATOM 826 C C . GLN A 1 104 ? 4.438 19.165 -13.600 1.00 76.31 104 GLN A C 1
ATOM 828 O O . GLN A 1 104 ? 5.149 18.459 -14.323 1.00 76.31 104 GLN A O 1
ATOM 833 N N . SER A 1 105 ? 4.656 19.291 -12.288 1.00 83.94 105 SER A N 1
ATOM 834 C CA . SER A 1 105 ? 5.693 18.536 -11.586 1.00 83.94 105 SER A CA 1
ATOM 835 C C . SER A 1 105 ? 5.260 17.085 -11.378 1.00 83.94 105 SER A C 1
ATOM 837 O O . SER A 1 105 ? 4.159 16.802 -10.901 1.00 83.94 105 SER A O 1
ATOM 839 N N . MET A 1 106 ? 6.132 16.152 -11.759 1.00 87.88 106 MET A N 1
ATOM 840 C CA . MET A 1 106 ? 5.960 14.734 -11.468 1.00 87.88 106 MET A CA 1
ATOM 841 C C . MET A 1 106 ? 6.543 14.430 -10.098 1.00 87.88 106 MET A C 1
ATOM 843 O O . MET A 1 106 ? 7.665 14.822 -9.795 1.00 87.88 106 MET A O 1
ATOM 847 N N . LYS A 1 107 ? 5.785 13.696 -9.297 1.00 90.31 107 LYS A N 1
ATOM 848 C CA . LYS A 1 107 ? 6.180 13.239 -7.974 1.00 90.31 107 LYS A CA 1
ATOM 849 C C . LYS A 1 107 ? 6.904 11.905 -8.104 1.00 90.31 107 LYS A C 1
ATOM 851 O O . LYS A 1 107 ? 6.459 11.037 -8.862 1.00 90.31 107 LYS A O 1
ATOM 856 N N . CYS A 1 108 ? 8.007 11.738 -7.384 1.00 92.31 108 CYS A N 1
ATOM 857 C CA . CYS A 1 108 ? 8.920 10.620 -7.599 1.00 92.31 108 CYS A CA 1
ATOM 858 C C . CYS A 1 108 ? 9.120 9.762 -6.345 1.00 92.31 108 CYS A C 1
ATOM 860 O O . CYS A 1 108 ? 9.243 10.270 -5.230 1.00 92.31 108 CYS A O 1
ATOM 862 N N . ILE A 1 109 ? 9.192 8.448 -6.559 1.00 94.62 109 ILE A N 1
ATOM 863 C CA . ILE A 1 109 ? 9.530 7.432 -5.559 1.00 94.62 109 ILE A CA 1
ATOM 864 C C . ILE A 1 109 ? 10.825 6.737 -5.961 1.00 94.62 109 ILE A C 1
ATOM 866 O O . ILE A 1 109 ? 11.041 6.437 -7.139 1.00 94.62 109 ILE A O 1
ATOM 870 N N . ARG A 1 110 ? 11.670 6.454 -4.971 1.00 95.19 110 ARG A N 1
ATOM 871 C CA . ARG A 1 110 ? 12.870 5.635 -5.105 1.00 95.19 110 ARG A CA 1
ATOM 872 C C . ARG A 1 110 ? 12.813 4.475 -4.122 1.00 95.19 110 ARG A C 1
ATOM 874 O O . ARG A 1 110 ? 12.605 4.685 -2.933 1.00 95.19 110 ARG A O 1
ATOM 881 N N . ILE A 1 111 ? 13.057 3.276 -4.634 1.00 96.12 111 ILE A N 1
ATOM 882 C CA . ILE A 1 111 ? 13.279 2.057 -3.859 1.00 96.12 111 ILE A CA 1
ATOM 883 C C . ILE A 1 111 ? 14.774 1.755 -3.948 1.00 96.12 111 ILE A C 1
ATOM 885 O O . ILE A 1 111 ? 15.276 1.473 -5.038 1.00 96.12 111 ILE A O 1
ATOM 889 N N . ALA A 1 112 ? 15.492 1.867 -2.835 1.00 96.12 112 ALA A N 1
ATOM 890 C CA . ALA A 1 112 ? 16.888 1.456 -2.731 1.00 96.12 112 ALA A CA 1
ATOM 891 C C . ALA A 1 112 ? 16.949 -0.004 -2.278 1.00 96.12 112 ALA A C 1
ATOM 893 O O . ALA A 1 112 ? 16.227 -0.400 -1.364 1.00 96.12 112 ALA A O 1
ATOM 894 N N . LEU A 1 113 ? 17.798 -0.802 -2.919 1.00 96.88 113 LEU A N 1
ATOM 895 C CA . LEU A 1 113 ? 17.992 -2.210 -2.588 1.00 96.88 113 LEU A CA 1
ATOM 896 C C . LEU A 1 113 ? 19.290 -2.404 -1.802 1.00 96.88 113 LEU A C 1
ATOM 898 O O . LEU A 1 113 ? 20.222 -1.603 -1.904 1.00 96.88 113 LEU A O 1
ATOM 902 N N . HIS A 1 114 ? 19.372 -3.494 -1.042 1.00 95.88 114 HIS A N 1
ATOM 903 C CA . HIS A 1 114 ? 20.575 -3.833 -0.273 1.00 95.88 114 HIS A CA 1
ATOM 904 C C . HIS A 1 114 ? 21.807 -4.112 -1.146 1.00 95.88 114 HIS A C 1
ATOM 906 O O . HIS A 1 114 ? 22.932 -3.963 -0.677 1.00 95.88 114 HIS A O 1
ATOM 912 N N . ASP A 1 115 ? 21.610 -4.460 -2.420 1.00 94.50 115 ASP A N 1
ATOM 913 C CA . ASP A 1 115 ? 22.685 -4.646 -3.402 1.00 94.50 115 ASP A CA 1
ATOM 914 C C . ASP A 1 115 ? 23.278 -3.321 -3.933 1.00 94.50 115 ASP A C 1
ATOM 916 O O . ASP A 1 115 ? 24.170 -3.330 -4.780 1.00 94.50 115 ASP A O 1
ATOM 920 N N . GLY A 1 116 ? 22.786 -2.173 -3.450 1.00 92.50 116 GLY A N 1
ATOM 921 C CA . GLY A 1 116 ? 23.207 -0.836 -3.871 1.00 92.50 116 GLY A CA 1
ATOM 922 C C . GLY A 1 116 ? 22.529 -0.333 -5.149 1.00 92.50 116 GLY A C 1
ATOM 923 O O . GLY A 1 116 ? 22.703 0.832 -5.521 1.00 92.50 116 GLY A O 1
ATOM 924 N N . SER A 1 117 ? 21.731 -1.164 -5.823 1.00 93.44 117 SER A N 1
ATOM 925 C CA . SER A 1 117 ? 20.906 -0.733 -6.947 1.00 93.44 117 SER A CA 1
ATOM 926 C C . SER A 1 117 ? 19.651 0.007 -6.467 1.00 93.44 117 SER A C 1
ATOM 928 O O . SER A 1 117 ? 19.275 -0.020 -5.294 1.00 93.44 117 SER A O 1
ATOM 930 N N . SER A 1 118 ? 18.997 0.735 -7.375 1.00 93.62 118 SER A N 1
ATOM 931 C CA . SER A 1 118 ? 17.746 1.429 -7.061 1.00 93.62 118 SER A CA 1
ATOM 932 C C . SER A 1 118 ? 16.771 1.399 -8.228 1.00 93.62 118 SER A C 1
ATOM 934 O O . SER A 1 118 ? 17.167 1.293 -9.392 1.00 93.62 118 SER A O 1
ATOM 936 N N . ILE A 1 119 ? 15.486 1.488 -7.897 1.00 93.25 119 ILE A N 1
ATOM 937 C CA . ILE A 1 119 ? 14.377 1.540 -8.845 1.00 93.25 119 ILE A CA 1
ATOM 938 C C . ILE A 1 119 ? 13.613 2.841 -8.595 1.00 93.25 119 ILE A C 1
ATOM 940 O O . ILE A 1 119 ? 13.205 3.115 -7.467 1.00 93.25 119 ILE A O 1
ATOM 944 N N . CYS A 1 120 ? 13.426 3.644 -9.643 1.00 92.56 120 CYS A N 1
ATOM 945 C CA . CYS A 1 120 ? 12.738 4.931 -9.558 1.00 92.56 120 CYS A CA 1
ATOM 946 C C . CYS A 1 120 ? 11.489 4.957 -10.440 1.00 92.56 120 CYS A C 1
ATOM 948 O O . CYS A 1 120 ? 11.526 4.536 -11.600 1.00 92.56 120 CYS A O 1
ATOM 950 N N . GLY A 1 121 ? 10.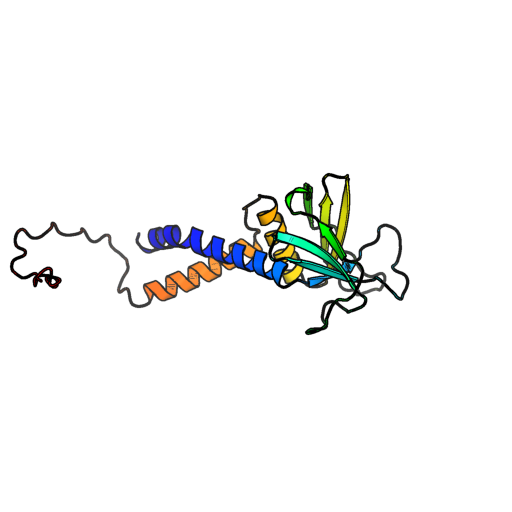411 5.515 -9.898 1.00 92.19 121 GLY A N 1
ATOM 951 C CA . GLY A 1 121 ? 9.142 5.719 -10.588 1.00 92.19 121 GLY A CA 1
ATOM 952 C C . GLY A 1 121 ? 8.636 7.145 -10.398 1.00 92.19 121 GLY A C 1
ATOM 953 O O . GLY A 1 121 ? 8.869 7.763 -9.360 1.00 92.19 121 GLY A O 1
ATOM 954 N N . ALA A 1 122 ? 7.945 7.679 -11.402 1.00 91.44 122 ALA A N 1
ATOM 955 C CA . ALA A 1 122 ? 7.356 9.013 -11.368 1.00 91.44 122 ALA A CA 1
ATOM 956 C C . ALA A 1 122 ? 5.871 8.986 -11.766 1.00 91.44 122 ALA A C 1
ATOM 958 O O . ALA A 1 122 ? 5.477 8.256 -12.678 1.00 91.44 122 ALA A O 1
ATOM 959 N N . THR A 1 123 ? 5.054 9.805 -11.101 1.00 91.12 123 THR A N 1
ATOM 960 C CA . THR A 1 123 ? 3.608 9.953 -11.343 1.00 91.12 123 THR A CA 1
ATOM 961 C C . THR A 1 123 ? 3.164 11.399 -11.128 1.00 91.12 123 THR A C 1
ATOM 963 O O . THR A 1 123 ? 3.784 12.132 -10.365 1.00 91.12 123 THR A O 1
ATOM 966 N N . PHE A 1 124 ? 2.080 11.837 -11.771 1.00 90.19 124 PHE A N 1
ATOM 967 C CA . PHE A 1 124 ? 1.469 13.142 -11.474 1.00 90.19 124 PHE A CA 1
ATOM 968 C C . PHE A 1 124 ? 0.496 13.089 -10.288 1.00 90.19 124 PHE A C 1
ATOM 970 O O . PHE A 1 124 ? 0.066 14.130 -9.793 1.00 90.19 124 PHE A O 1
ATOM 977 N N . SER A 1 125 ? 0.133 11.888 -9.827 1.00 91.38 125 SER A N 1
ATOM 978 C CA . SER A 1 125 ? -0.834 11.703 -8.747 1.00 91.38 125 SER A CA 1
ATOM 979 C C . SER A 1 125 ? -0.136 11.596 -7.395 1.00 91.38 125 SER A C 1
ATOM 981 O O . SER A 1 125 ? 0.457 10.566 -7.070 1.00 91.38 125 SER A O 1
ATOM 983 N N . ASP A 1 126 ? -0.258 12.642 -6.576 1.00 91.62 126 ASP A N 1
ATOM 984 C CA . ASP A 1 126 ? 0.259 12.627 -5.203 1.00 91.62 126 ASP A CA 1
ATOM 985 C C . ASP A 1 126 ? -0.445 11.565 -4.346 1.00 91.62 126 ASP A C 1
ATOM 987 O O . ASP A 1 126 ? 0.198 10.874 -3.565 1.00 91.62 126 ASP A O 1
ATOM 991 N N . ARG A 1 127 ? -1.743 11.332 -4.586 1.00 92.62 127 ARG A N 1
ATOM 992 C CA . ARG A 1 127 ? -2.507 10.258 -3.934 1.00 92.62 127 ARG A CA 1
ATOM 993 C C . ARG A 1 127 ? -1.905 8.880 -4.208 1.00 92.62 127 ARG A C 1
ATOM 995 O O . ARG A 1 127 ? -1.796 8.072 -3.290 1.00 92.62 127 ARG A O 1
ATOM 1002 N N . VAL A 1 128 ? -1.549 8.600 -5.464 1.00 94.75 128 VAL A N 1
ATOM 1003 C CA . VAL A 1 128 ? -0.915 7.325 -5.830 1.00 94.75 128 VAL A CA 1
ATOM 1004 C C . VAL A 1 128 ? 0.453 7.231 -5.172 1.00 94.75 128 VAL A C 1
ATOM 1006 O O . VAL A 1 128 ? 0.739 6.226 -4.532 1.00 94.75 128 VAL A O 1
ATOM 1009 N N . LEU A 1 129 ? 1.269 8.282 -5.273 1.00 94.69 129 LEU A N 1
ATOM 1010 C CA . LEU A 1 129 ? 2.599 8.284 -4.676 1.00 94.69 129 LEU A CA 1
ATOM 1011 C C . LEU A 1 129 ? 2.546 8.029 -3.162 1.00 94.69 129 LEU A C 1
ATOM 1013 O O . LEU A 1 129 ? 3.257 7.159 -2.673 1.00 94.69 129 LEU A O 1
ATOM 1017 N N . SER A 1 130 ? 1.682 8.742 -2.440 1.00 95.06 130 SER A N 1
ATOM 1018 C CA . SER A 1 130 ? 1.512 8.600 -0.992 1.00 95.06 130 SER A CA 1
ATOM 1019 C C . SER A 1 130 ? 1.033 7.199 -0.615 1.00 95.06 130 SER A C 1
ATOM 1021 O O . SER A 1 130 ? 1.603 6.584 0.279 1.00 95.06 130 SER A O 1
ATOM 1023 N N . ALA A 1 131 ? 0.070 6.627 -1.350 1.00 96.19 131 ALA A N 1
ATOM 1024 C CA . ALA A 1 131 ? -0.379 5.258 -1.101 1.00 96.19 131 ALA A CA 1
ATOM 1025 C C . ALA A 1 131 ? 0.728 4.211 -1.319 1.00 96.19 131 ALA A C 1
ATOM 1027 O O . ALA A 1 131 ? 0.811 3.243 -0.561 1.00 96.19 131 ALA A O 1
ATOM 1028 N N . TRP A 1 132 ? 1.577 4.410 -2.332 1.00 97.31 132 TRP A N 1
ATOM 1029 C CA . TRP A 1 132 ? 2.716 3.536 -2.610 1.00 97.31 132 TRP A CA 1
ATOM 1030 C C . TRP A 1 132 ? 3.825 3.673 -1.565 1.00 97.31 132 TRP A C 1
ATOM 1032 O O . TRP A 1 132 ? 4.328 2.657 -1.092 1.00 97.31 132 TRP A O 1
ATOM 1042 N N . LEU A 1 133 ? 4.175 4.900 -1.169 1.00 96.56 133 LEU A N 1
ATOM 1043 C CA . LEU A 1 133 ? 5.140 5.160 -0.098 1.00 96.56 133 LEU A CA 1
ATOM 1044 C C . LEU A 1 133 ? 4.680 4.526 1.217 1.00 96.56 133 LEU A C 1
ATOM 1046 O O . LEU A 1 133 ? 5.452 3.786 1.820 1.00 96.56 133 LEU A O 1
ATOM 1050 N N . ASP A 1 134 ? 3.425 4.751 1.617 1.00 96.31 134 ASP A N 1
ATOM 1051 C CA . ASP A 1 134 ? 2.842 4.162 2.827 1.00 96.31 134 ASP A CA 1
ATOM 1052 C C . ASP A 1 134 ? 2.902 2.632 2.786 1.00 96.31 134 ASP A C 1
ATOM 1054 O O . ASP A 1 134 ? 3.403 1.999 3.711 1.00 96.31 134 ASP A O 1
ATOM 1058 N N . GLY A 1 135 ? 2.403 2.030 1.700 1.00 96.88 135 GLY A N 1
ATOM 1059 C CA . GLY A 1 135 ? 2.316 0.577 1.582 1.00 96.88 135 GLY A CA 1
ATOM 1060 C C . GLY A 1 135 ? 3.687 -0.094 1.588 1.00 96.88 135 GLY A C 1
ATOM 1061 O O . GLY A 1 135 ? 3.859 -1.135 2.214 1.00 96.88 135 GLY A O 1
ATOM 1062 N N . LEU A 1 136 ? 4.669 0.488 0.898 1.00 96.75 136 LEU A N 1
ATOM 1063 C CA . LEU A 1 136 ? 6.021 -0.063 0.842 1.00 96.75 136 LEU A CA 1
ATOM 1064 C C . 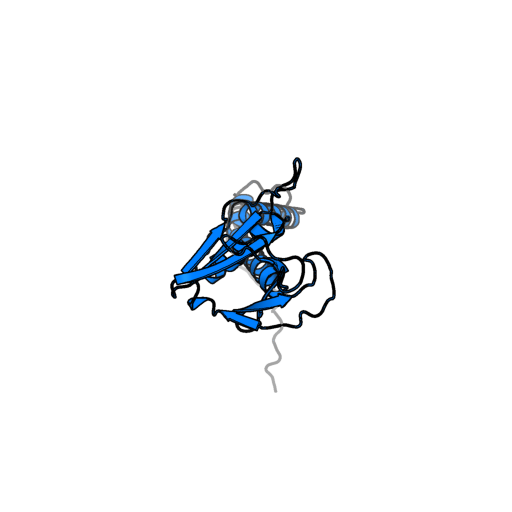LEU A 1 136 ? 6.768 0.121 2.167 1.00 96.75 136 LEU A C 1
ATOM 1066 O O . LEU A 1 136 ? 7.443 -0.802 2.610 1.00 96.75 136 LEU A O 1
ATOM 1070 N N . THR A 1 137 ? 6.605 1.275 2.818 1.00 95.12 137 THR A N 1
ATOM 1071 C CA . THR A 1 137 ? 7.204 1.565 4.131 1.00 95.12 137 THR A CA 1
ATOM 1072 C C . THR A 1 137 ? 6.704 0.575 5.189 1.00 95.12 137 THR A C 1
ATOM 1074 O O . THR A 1 137 ? 7.516 -0.012 5.910 1.00 95.12 137 THR A O 1
ATOM 1077 N N . ASP A 1 138 ? 5.394 0.299 5.198 1.00 94.69 138 ASP A N 1
ATOM 1078 C CA . ASP A 1 138 ? 4.764 -0.696 6.076 1.00 94.69 138 ASP A CA 1
ATOM 1079 C C . ASP A 1 138 ? 5.303 -2.114 5.816 1.00 94.69 138 ASP A C 1
ATOM 1081 O O . ASP A 1 138 ? 5.691 -2.814 6.751 1.00 94.69 138 ASP A O 1
ATOM 1085 N N . LEU A 1 139 ? 5.437 -2.512 4.542 1.00 94.00 139 LEU A N 1
ATOM 1086 C CA . LEU A 1 139 ? 6.011 -3.812 4.164 1.00 94.00 139 LEU A CA 1
ATOM 1087 C C . LEU A 1 139 ? 7.476 -3.974 4.589 1.00 94.00 139 LEU A C 1
ATOM 1089 O O . LEU A 1 139 ? 7.885 -5.079 4.938 1.00 94.00 139 LEU A O 1
ATOM 1093 N N . THR A 1 140 ? 8.259 -2.894 4.581 1.00 92.69 140 THR A N 1
ATOM 1094 C CA . THR A 1 140 ? 9.662 -2.906 5.035 1.00 92.69 140 THR A CA 1
ATOM 1095 C C . THR A 1 140 ? 9.820 -2.867 6.561 1.00 92.69 140 THR A C 1
ATOM 1097 O O . THR A 1 140 ? 10.940 -2.833 7.062 1.00 92.69 140 THR A O 1
ATOM 1100 N N . GLY A 1 141 ? 8.714 -2.900 7.314 1.00 89.19 141 GLY A N 1
ATOM 1101 C CA . GLY A 1 141 ? 8.713 -3.010 8.775 1.00 89.19 141 GLY A CA 1
ATOM 1102 C C . GLY A 1 141 ? 8.550 -1.688 9.526 1.00 89.19 141 GLY A C 1
ATOM 1103 O O . GLY A 1 141 ? 8.577 -1.690 10.756 1.00 89.19 141 GLY A O 1
ATOM 1104 N N . ASN A 1 142 ? 8.347 -0.565 8.831 1.00 87.38 142 ASN A N 1
ATOM 1105 C CA . ASN A 1 142 ? 8.008 0.701 9.474 1.00 87.38 142 ASN A CA 1
ATOM 1106 C C . ASN A 1 142 ? 6.490 0.912 9.451 1.00 87.38 142 ASN A C 1
ATOM 1108 O O . ASN A 1 142 ? 5.913 1.343 8.459 1.00 87.38 142 ASN A O 1
ATOM 1112 N N . THR A 1 143 ? 5.853 0.639 10.586 1.00 83.62 143 THR A N 1
ATOM 1113 C CA . THR A 1 143 ? 4.390 0.657 10.735 1.00 83.62 143 THR A CA 1
ATOM 1114 C C . THR A 1 143 ? 3.808 2.050 10.996 1.00 83.62 143 THR A C 1
ATOM 1116 O O . THR A 1 143 ? 2.611 2.177 11.293 1.00 83.62 143 THR A O 1
ATOM 1119 N N . ALA A 1 144 ? 4.640 3.096 10.967 1.00 88.75 144 ALA A N 1
ATOM 1120 C CA . ALA A 1 144 ? 4.189 4.465 11.156 1.00 88.75 144 ALA A CA 1
ATOM 1121 C C . ALA A 1 144 ? 3.352 4.911 9.952 1.00 88.75 144 ALA A C 1
ATOM 1123 O O . ALA A 1 144 ? 3.795 4.869 8.806 1.00 88.75 144 ALA A O 1
ATOM 1124 N N . LEU A 1 145 ? 2.132 5.371 10.222 1.00 88.75 145 LEU A N 1
ATOM 1125 C CA . LEU A 1 145 ? 1.290 5.965 9.192 1.00 88.75 145 LEU A CA 1
ATOM 1126 C C . LEU A 1 145 ? 1.836 7.340 8.809 1.00 88.75 145 LEU A C 1
ATOM 1128 O O . LEU A 1 145 ? 2.176 8.145 9.680 1.00 88.75 145 LEU A O 1
ATOM 1132 N N . SER A 1 146 ? 1.852 7.641 7.511 1.00 92.88 146 SER A N 1
ATOM 1133 C CA . SER A 1 146 ? 2.062 9.012 7.055 1.00 92.88 146 SER A CA 1
ATOM 1134 C C . SER A 1 146 ? 0.941 9.933 7.530 1.00 92.88 146 SER A C 1
ATOM 1136 O O . SER A 1 146 ? -0.138 9.495 7.937 1.00 92.88 146 SER A O 1
ATOM 1138 N N . HIS A 1 147 ? 1.173 11.240 7.423 1.00 92.88 147 HIS A N 1
ATOM 1139 C CA . HIS A 1 147 ? 0.164 12.245 7.741 1.00 92.88 147 HIS A CA 1
ATOM 1140 C C . HIS A 1 147 ? -1.143 12.042 6.947 1.00 92.88 147 HIS A C 1
ATOM 1142 O O . HIS A 1 147 ? -2.225 12.158 7.514 1.00 92.88 147 HIS A O 1
ATOM 1148 N N . ASP A 1 148 ? -1.064 11.695 5.656 1.00 92.19 148 ASP A N 1
ATOM 1149 C CA . ASP A 1 148 ? -2.252 11.438 4.822 1.00 92.19 148 ASP A CA 1
ATOM 1150 C C . ASP A 1 148 ? -3.010 10.177 5.268 1.00 92.19 148 ASP A C 1
ATOM 1152 O O . ASP A 1 148 ? -4.240 10.182 5.399 1.00 92.19 148 ASP A O 1
ATOM 1156 N N . ALA A 1 149 ? -2.281 9.099 5.571 1.00 94.19 149 ALA A N 1
ATOM 1157 C CA . ALA A 1 149 ? -2.872 7.878 6.108 1.00 94.19 149 ALA A CA 1
ATOM 1158 C C . ALA A 1 149 ? -3.514 8.108 7.484 1.00 94.19 149 ALA A C 1
ATOM 1160 O O . ALA A 1 149 ? -4.617 7.620 7.735 1.00 94.19 149 ALA A O 1
ATOM 1161 N N . MET A 1 150 ? -2.872 8.891 8.352 1.00 95.75 150 MET A N 1
ATOM 1162 C CA . MET A 1 150 ? -3.402 9.249 9.666 1.00 95.75 150 MET A CA 1
ATOM 1163 C C . MET A 1 150 ? -4.661 10.113 9.548 1.00 95.75 150 MET A C 1
ATOM 1165 O O . MET A 1 150 ? -5.667 9.805 10.181 1.00 95.75 150 MET A O 1
ATOM 1169 N N . ALA A 1 151 ? -4.663 11.117 8.668 1.00 96.06 151 ALA A N 1
ATOM 1170 C CA . ALA A 1 151 ? -5.847 11.931 8.392 1.00 96.06 151 ALA A CA 1
ATOM 1171 C C . ALA A 1 151 ? -7.013 11.087 7.845 1.00 96.06 151 ALA A C 1
ATOM 1173 O O . ALA A 1 151 ? -8.173 11.286 8.217 1.00 96.06 151 ALA A O 1
ATOM 1174 N N . THR A 1 152 ? -6.710 10.101 6.995 1.00 96.00 152 THR A N 1
ATOM 1175 C CA . THR A 1 152 ? -7.698 9.132 6.506 1.00 96.00 152 THR A CA 1
ATOM 1176 C C . THR A 1 152 ? -8.246 8.275 7.649 1.00 96.00 152 THR A C 1
ATOM 1178 O O . THR A 1 152 ? -9.464 8.129 7.768 1.00 96.00 152 THR A O 1
ATOM 1181 N N . ALA A 1 153 ? -7.377 7.753 8.520 1.00 97.12 153 ALA A N 1
ATOM 1182 C CA . ALA A 1 153 ? -7.774 6.968 9.685 1.00 97.12 153 ALA A CA 1
ATOM 1183 C C . ALA A 1 153 ? -8.662 7.784 10.637 1.00 97.12 153 ALA A C 1
ATOM 1185 O O . ALA A 1 153 ? -9.721 7.314 11.043 1.00 97.12 153 ALA A O 1
ATOM 1186 N N . ASP A 1 154 ? -8.300 9.034 10.926 1.00 97.50 154 ASP A N 1
ATOM 1187 C CA . ASP A 1 154 ? -9.096 9.921 11.774 1.00 97.50 154 ASP A CA 1
ATOM 1188 C C . ASP A 1 154 ? -10.473 10.212 11.175 1.00 97.50 154 ASP A C 1
ATOM 1190 O O . ASP A 1 154 ? -11.479 10.209 11.892 1.00 97.50 154 ASP A O 1
ATOM 1194 N N . ARG A 1 155 ? -10.550 10.421 9.856 1.00 97.56 155 ARG A N 1
ATOM 1195 C CA . ARG A 1 155 ? -11.828 10.603 9.161 1.00 97.56 155 ARG A CA 1
ATOM 1196 C C . ARG A 1 155 ? -12.714 9.366 9.294 1.00 97.56 155 ARG A C 1
ATOM 1198 O O . ARG A 1 155 ? -13.889 9.512 9.625 1.00 97.56 155 ARG A O 1
ATOM 1205 N N . LEU A 1 156 ? -12.169 8.174 9.051 1.00 97.94 156 LEU A N 1
ATOM 1206 C CA . LEU A 1 156 ? -12.903 6.910 9.173 1.00 97.94 156 LEU A CA 1
ATOM 1207 C C . LEU A 1 156 ? -13.356 6.659 10.614 1.00 97.94 156 LEU A C 1
ATOM 1209 O O . LEU A 1 156 ? -14.512 6.321 10.847 1.00 97.94 156 LEU A O 1
ATOM 1213 N N . LEU A 1 157 ? -12.478 6.911 11.583 1.00 97.38 157 LEU A N 1
ATOM 1214 C CA . LEU A 1 157 ? -12.773 6.779 13.005 1.00 97.38 157 LEU A CA 1
ATOM 1215 C C . LEU A 1 157 ? -13.904 7.718 13.435 1.00 97.38 157 LEU A C 1
ATOM 1217 O O . LEU A 1 157 ? -14.801 7.316 14.169 1.00 97.38 157 LEU A O 1
ATOM 1221 N N . ASN A 1 158 ? -13.905 8.958 12.945 1.00 95.88 158 ASN A N 1
ATOM 1222 C CA . ASN A 1 158 ? -14.977 9.909 13.229 1.00 95.88 158 ASN A CA 1
ATOM 1223 C C . ASN A 1 158 ? -16.318 9.477 12.621 1.00 95.88 158 ASN A C 1
ATOM 1225 O O . ASN A 1 158 ? -17.358 9.700 13.239 1.00 95.88 158 ASN A O 1
ATOM 1229 N N . ILE A 1 159 ? -16.309 8.871 11.431 1.00 96.31 159 ILE A N 1
ATOM 1230 C CA . ILE A 1 159 ? -17.519 8.315 10.813 1.00 96.31 159 ILE A CA 1
ATOM 1231 C C . ILE A 1 159 ? -18.049 7.155 11.663 1.00 96.31 159 ILE A C 1
ATOM 1233 O O . ILE A 1 159 ? -19.212 7.183 12.056 1.00 96.31 159 ILE A O 1
ATOM 1237 N N . GLU A 1 160 ? -17.194 6.195 12.018 1.00 95.50 160 GLU A N 1
ATOM 1238 C CA . GLU A 1 160 ? -17.563 5.032 12.835 1.00 95.50 160 GLU A CA 1
ATOM 1239 C C . GLU A 1 160 ? -18.125 5.444 14.204 1.00 95.50 160 GLU A C 1
ATOM 1241 O O . GLU A 1 160 ? -19.162 4.946 14.641 1.00 95.50 160 GLU A O 1
ATOM 1246 N N . LEU A 1 161 ? -17.484 6.410 14.869 1.00 93.25 161 LEU A N 1
ATOM 1247 C CA . LEU A 1 161 ? -17.956 6.939 16.149 1.00 93.25 161 LEU A CA 1
ATOM 1248 C C . LEU A 1 161 ? -19.341 7.575 16.025 1.00 93.25 161 LEU A C 1
ATOM 1250 O O . LEU A 1 161 ? -20.198 7.333 16.869 1.00 93.25 161 LEU A O 1
ATOM 1254 N N . ARG A 1 162 ? -19.582 8.369 14.976 1.00 91.62 162 ARG A N 1
ATOM 1255 C CA . ARG A 1 162 ? -20.895 8.991 14.749 1.00 91.62 162 ARG A CA 1
ATOM 1256 C C . ARG A 1 162 ? -21.981 7.953 14.491 1.00 91.62 162 ARG A C 1
ATOM 1258 O O . ARG A 1 162 ? -23.079 8.120 15.003 1.00 91.62 162 ARG A O 1
ATOM 1265 N N . LEU A 1 163 ? -21.669 6.894 13.743 1.00 93.06 163 LEU A N 1
ATOM 1266 C CA . LEU A 1 163 ? -22.610 5.802 13.485 1.00 93.06 163 LEU A CA 1
ATOM 1267 C C . LEU A 1 163 ? -22.985 5.065 14.774 1.00 93.06 163 LEU A C 1
ATOM 1269 O O . LEU A 1 163 ? -24.161 4.833 15.018 1.00 93.06 163 LEU A O 1
ATOM 1273 N N . ARG A 1 164 ? -22.011 4.747 15.635 1.00 91.06 164 ARG A N 1
ATOM 1274 C CA . ARG A 1 164 ? -22.279 4.040 16.902 1.00 91.06 164 ARG A CA 1
ATOM 1275 C C . ARG A 1 164 ? -22.992 4.886 17.948 1.00 91.06 164 ARG A C 1
ATOM 1277 O O . ARG A 1 164 ? -23.663 4.340 18.815 1.00 91.06 164 ARG A O 1
ATOM 1284 N N . LEU A 1 165 ? -22.805 6.201 17.902 1.00 88.69 165 LEU A N 1
ATOM 1285 C CA . LEU A 1 165 ? -23.372 7.129 18.878 1.00 88.69 165 LEU A CA 1
ATOM 1286 C C . LEU A 1 165 ? -24.688 7.761 18.412 1.00 88.69 165 LEU A C 1
ATOM 1288 O O . LEU A 1 165 ? -25.213 8.612 19.124 1.00 88.69 165 LEU A O 1
ATOM 1292 N N . VAL A 1 166 ? -25.217 7.363 17.249 1.00 89.31 166 VAL A N 1
ATOM 1293 C CA . VAL A 1 166 ? -26.422 7.970 16.663 1.00 89.31 166 VAL A CA 1
ATOM 1294 C C . VAL A 1 166 ? -27.641 7.852 17.582 1.00 89.31 166 VAL A C 1
ATOM 1296 O O . VAL A 1 166 ? -28.364 8.829 17.754 1.00 89.31 166 VAL A O 1
ATOM 1299 N N . ASP A 1 167 ? -27.795 6.703 18.245 1.00 83.50 167 ASP A N 1
ATOM 1300 C CA . ASP A 1 167 ? -28.944 6.392 19.101 1.00 83.50 167 ASP A CA 1
ATOM 1301 C C . ASP A 1 167 ? -28.620 6.468 20.599 1.00 83.50 167 ASP A C 1
ATOM 1303 O O . ASP A 1 167 ? -29.433 6.053 21.418 1.00 83.50 167 ASP A O 1
ATOM 1307 N N . VAL A 1 168 ? -27.438 6.965 20.990 1.00 81.56 168 VAL A N 1
ATOM 1308 C CA . VAL A 1 168 ? -27.039 7.042 22.405 1.00 81.56 168 VAL A CA 1
ATOM 1309 C C . VAL A 1 168 ? -27.543 8.364 22.991 1.00 81.56 168 VAL A C 1
ATOM 1311 O O . VAL A 1 168 ? -26.934 9.412 22.747 1.00 81.56 168 VAL A O 1
ATOM 1314 N N . PRO A 1 169 ? -28.633 8.362 23.783 1.00 68.06 169 PRO A N 1
ATOM 1315 C CA . PRO A 1 169 ? -29.149 9.582 24.369 1.00 68.06 169 PRO A CA 1
ATOM 1316 C C . PRO A 1 169 ? -28.203 10.013 25.491 1.00 68.06 169 PRO A C 1
ATOM 1318 O O . PRO A 1 169 ? -28.006 9.291 26.461 1.00 68.06 169 PRO A O 1
ATOM 1321 N N . ASN A 1 170 ? -27.614 11.201 25.348 1.00 67.50 170 ASN A N 1
ATOM 1322 C CA . ASN A 1 170 ? -26.758 11.848 26.343 1.00 67.50 170 ASN A CA 1
ATOM 1323 C C . ASN A 1 170 ? -25.606 10.960 26.892 1.00 67.50 170 ASN A C 1
ATOM 1325 O O . ASN A 1 170 ? -25.676 10.488 28.025 1.00 67.50 170 ASN A O 1
ATOM 1329 N N . PRO A 1 171 ? -24.486 10.789 26.159 1.00 61.34 171 PRO A N 1
ATOM 1330 C CA . PRO A 1 171 ? -23.329 9.974 26.578 1.00 61.34 171 PRO A CA 1
ATOM 1331 C C . PRO A 1 171 ? -22.541 10.529 27.794 1.00 61.34 171 PRO A C 1
ATOM 1333 O O . PRO A 1 171 ? -21.398 10.131 28.045 1.00 61.34 171 PRO A O 1
ATOM 1336 N N . GLN A 1 172 ? -23.118 11.480 28.531 1.00 62.12 172 GLN A N 1
ATOM 1337 C CA . GLN A 1 172 ? -22.558 12.143 29.704 1.00 62.12 172 GLN A CA 1
ATOM 1338 C C . GLN A 1 172 ? -23.205 11.594 30.978 1.00 62.12 172 GLN A C 1
ATOM 1340 O O . GLN A 1 172 ? -24.209 12.105 31.462 1.00 62.12 172 GLN A O 1
ATOM 1345 N N . SER A 1 173 ? -22.621 10.537 31.522 1.00 57.38 173 SER A N 1
ATOM 1346 C CA . SER A 1 173 ? -22.231 10.392 32.933 1.00 57.38 173 SER A CA 1
ATOM 1347 C C . SER A 1 173 ? -21.850 8.932 33.137 1.00 57.38 173 SER A C 1
ATOM 1349 O O . SER A 1 173 ? -22.459 8.036 32.560 1.00 57.38 173 SER A O 1
ATOM 1351 N N . SER A 1 174 ? -20.772 8.686 33.874 1.00 64.19 174 SER A N 1
ATOM 1352 C CA . SER A 1 174 ? -20.463 7.341 34.346 1.00 64.19 174 SER A CA 1
ATOM 1353 C C . SER A 1 174 ? -21.681 6.835 35.117 1.00 64.19 174 SER A C 1
ATOM 1355 O O . SER A 1 174 ? -21.999 7.376 36.176 1.00 64.19 174 SER A O 1
ATOM 1357 N N . VAL A 1 175 ? -22.387 5.855 34.564 1.00 67.81 175 VAL A N 1
ATOM 1358 C CA . VAL A 1 175 ? -23.461 5.176 35.281 1.00 67.81 175 VAL A CA 1
ATOM 1359 C C . VAL A 1 175 ? -22.792 4.104 36.122 1.00 67.81 175 VAL A C 1
ATOM 1361 O O . VAL A 1 175 ? -22.069 3.259 35.593 1.00 67.81 175 VAL A O 1
ATOM 1364 N N . GLU A 1 176 ? -22.984 4.172 37.433 1.00 77.44 176 GLU A N 1
ATOM 1365 C CA . GLU A 1 176 ? -22.560 3.100 38.322 1.00 77.44 176 GLU A CA 1
ATOM 1366 C C . GLU A 1 176 ? -23.358 1.845 37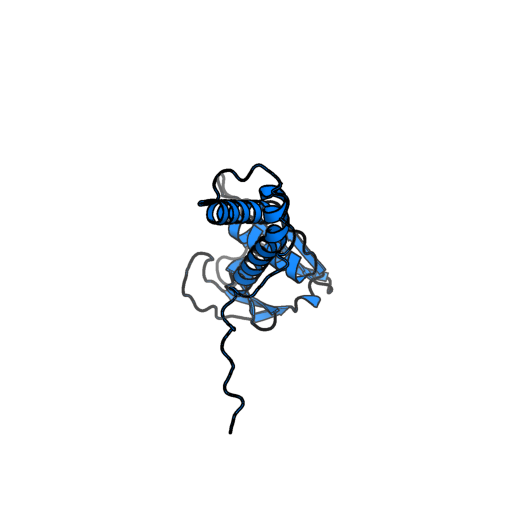.961 1.00 77.44 176 GLU A C 1
ATOM 1368 O O . GLU A 1 176 ? -24.592 1.859 37.949 1.00 77.44 176 GLU A O 1
ATOM 1373 N N . VAL A 1 177 ? -22.653 0.780 37.577 1.00 81.56 177 VAL A N 1
ATOM 1374 C CA . VAL A 1 177 ? -23.294 -0.500 37.273 1.00 81.56 177 VAL A CA 1
ATOM 1375 C C . VAL A 1 177 ? -23.874 -1.025 38.588 1.00 81.56 177 VAL A C 1
ATOM 1377 O O . VAL A 1 177 ? -23.104 -1.209 39.533 1.00 81.56 177 VAL A O 1
ATOM 1380 N N . PRO A 1 178 ? -25.198 -1.248 38.691 1.00 84.88 178 PRO A N 1
ATOM 1381 C CA . PRO A 1 178 ? -25.783 -1.751 39.924 1.00 84.88 178 PRO A CA 1
ATOM 1382 C C . PRO A 1 178 ? -25.214 -3.139 40.256 1.00 84.88 178 PRO A C 1
ATOM 1384 O O . PRO A 1 178 ? -24.822 -3.877 39.344 1.00 84.88 178 PRO A O 1
ATOM 1387 N N . PRO A 1 179 ? -25.171 -3.520 41.546 1.00 88.50 179 PRO A N 1
ATOM 1388 C CA . PRO A 1 179 ? -24.758 -4.860 41.936 1.00 88.50 179 PRO A CA 1
ATOM 1389 C C . PRO A 1 179 ? -25.661 -5.914 41.285 1.00 88.50 179 PRO A C 1
ATOM 1391 O O . PRO A 1 179 ? -26.822 -5.654 40.956 1.00 88.50 179 PRO A O 1
ATOM 1394 N N . LEU A 1 180 ? -25.111 -7.114 41.095 1.00 88.88 180 LEU A N 1
ATOM 1395 C CA . LEU A 1 180 ? -25.874 -8.239 40.565 1.00 88.88 180 LEU A CA 1
ATOM 1396 C C . LEU A 1 180 ? -27.077 -8.532 41.480 1.00 88.88 180 LEU A C 1
ATOM 1398 O O . LEU A 1 180 ? -26.919 -8.481 42.700 1.00 88.88 180 LEU A O 1
ATOM 1402 N N . PRO A 1 181 ? -28.261 -8.845 40.924 1.00 88.88 181 PRO A N 1
ATOM 1403 C CA . PRO A 1 181 ? -29.396 -9.283 41.725 1.00 88.88 181 PRO A CA 1
ATOM 1404 C C . PRO A 1 181 ? -29.072 -10.571 42.489 1.00 88.88 181 PRO A C 1
ATOM 1406 O O . PRO A 1 181 ? -28.404 -11.453 41.953 1.00 88.88 181 PRO A O 1
ATOM 1409 N N . ASP A 1 182 ? -29.607 -10.714 43.700 1.00 90.25 182 ASP A N 1
ATOM 1410 C CA . ASP A 1 182 ? -29.475 -11.949 44.488 1.00 90.25 182 ASP A CA 1
ATOM 1411 C C . ASP A 1 182 ? -30.399 -13.074 43.986 1.00 90.25 182 ASP A C 1
ATOM 1413 O O . ASP A 1 182 ? -30.176 -14.250 44.273 1.00 90.25 182 ASP A O 1
ATOM 1417 N N . ASP A 1 183 ? -31.441 -12.717 43.227 1.00 88.38 183 ASP A N 1
ATOM 1418 C CA . ASP A 1 183 ? -32.416 -13.647 42.664 1.00 88.38 183 ASP A CA 1
ATOM 1419 C C . ASP A 1 183 ? -32.396 -13.632 41.128 1.00 88.38 183 ASP A C 1
ATOM 1421 O O . ASP A 1 183 ? -32.543 -12.590 40.482 1.00 88.38 183 ASP A O 1
ATOM 1425 N N . PHE A 1 184 ? -32.270 -14.826 40.549 1.00 87.25 184 PHE A N 1
ATOM 1426 C CA . PHE A 1 184 ? -32.295 -15.095 39.110 1.00 87.25 184 PHE A CA 1
ATOM 1427 C C . PHE A 1 184 ? -33.475 -15.996 38.704 1.00 87.25 184 PHE A C 1
ATOM 1429 O O . PHE A 1 184 ? -33.496 -16.510 37.589 1.00 87.25 184 PHE A O 1
ATOM 1436 N N . SER A 1 185 ? -34.476 -16.186 39.572 1.00 84.88 185 SER A N 1
ATOM 1437 C CA . SER A 1 185 ? -35.673 -17.008 39.317 1.00 84.88 185 SER A CA 1
ATOM 1438 C C . SER A 1 185 ? -36.471 -16.590 38.070 1.00 84.88 185 SER A C 1
ATOM 1440 O O . SER A 1 185 ? -37.166 -17.404 37.461 1.00 84.88 185 SER A O 1
ATOM 1442 N N . TRP A 1 186 ? -36.337 -15.328 37.653 1.00 81.50 186 TRP A N 1
ATOM 1443 C CA . TRP A 1 186 ? -36.940 -14.737 36.455 1.00 81.50 186 TRP A CA 1
ATOM 1444 C C . TRP A 1 186 ? -36.156 -15.019 35.163 1.00 81.50 186 TRP A C 1
ATOM 1446 O O . TRP A 1 186 ? -36.676 -14.798 34.063 1.00 81.50 186 TRP A O 1
ATOM 1456 N N . VAL A 1 187 ? -34.914 -15.506 35.264 1.00 82.06 187 VAL A N 1
ATOM 1457 C CA . VAL A 1 187 ? -34.109 -15.890 34.104 1.00 82.06 187 VAL A CA 1
ATOM 1458 C C . VAL A 1 187 ? -34.669 -17.195 33.562 1.00 82.06 187 VAL A C 1
ATOM 1460 O O . VAL A 1 187 ? -34.548 -18.258 34.169 1.00 82.06 187 VAL A O 1
ATOM 1463 N N . LYS A 1 188 ? -35.296 -17.121 32.385 1.00 79.62 188 LYS A N 1
ATOM 1464 C CA . LYS A 1 188 ? -35.735 -18.325 31.679 1.00 79.62 188 LYS A CA 1
ATOM 1465 C C . LYS A 1 188 ? -34.512 -19.224 31.459 1.00 79.62 188 LYS A C 1
ATOM 1467 O O . LYS A 1 188 ? -33.496 -18.711 30.987 1.00 79.62 188 LYS A O 1
ATOM 1472 N N . PRO A 1 189 ? -34.593 -20.533 31.760 1.00 76.12 189 PRO A N 1
ATOM 1473 C CA . PRO A 1 189 ? -33.490 -21.439 31.490 1.00 76.12 189 PRO A CA 1
ATOM 1474 C C . PRO A 1 189 ? -33.118 -21.315 30.012 1.00 76.12 189 PRO A C 1
ATOM 1476 O O . PRO A 1 189 ? -33.955 -21.560 29.139 1.00 76.12 189 PRO A O 1
ATOM 1479 N N . PHE A 1 190 ? -31.885 -20.888 29.730 1.00 63.31 190 PHE A N 1
ATOM 1480 C CA . PHE A 1 190 ? -31.353 -20.939 28.377 1.00 63.31 190 PHE A CA 1
ATOM 1481 C C . PHE A 1 190 ? -31.409 -22.397 27.938 1.00 63.31 190 PHE A C 1
ATOM 1483 O O . PHE A 1 190 ? -30.879 -23.260 28.634 1.00 63.31 190 PHE A O 1
ATOM 1490 N N . LEU A 1 191 ? -32.154 -22.632 26.853 1.00 58.00 191 LEU A N 1
ATOM 1491 C CA . LEU A 1 191 ? -32.358 -23.892 26.141 1.00 58.00 191 LEU A CA 1
ATOM 1492 C C . LEU A 1 191 ? -31.458 -25.016 26.666 1.00 58.00 191 LEU A C 1
ATOM 1494 O O . LEU A 1 191 ? -30.265 -25.052 26.362 1.00 58.00 191 LEU A O 1
ATOM 1498 N N . ARG A 1 192 ? -32.045 -25.944 27.437 1.00 53.69 192 ARG A N 1
ATOM 1499 C CA . ARG A 1 192 ? -31.463 -27.276 27.606 1.00 53.69 192 ARG A CA 1
ATOM 1500 C C . ARG A 1 192 ? -31.250 -27.803 26.190 1.00 53.69 192 ARG A C 1
ATOM 1502 O O . ARG A 1 192 ? -32.219 -28.130 25.516 1.00 53.69 192 ARG A O 1
ATOM 1509 N N . HIS A 1 193 ? -30.010 -27.801 25.707 1.00 51.12 193 HIS A N 1
ATOM 1510 C CA . HIS A 1 193 ? -29.661 -28.693 24.618 1.00 51.12 193 HIS A CA 1
ATOM 1511 C C . HIS A 1 193 ? -30.050 -30.086 25.091 1.00 51.12 193 HIS A C 1
ATOM 1513 O O . HIS A 1 193 ? -29.626 -30.507 26.171 1.00 51.12 193 HIS A O 1
ATOM 1519 N N . ASP A 1 194 ? -30.908 -30.732 24.306 1.00 51.25 194 ASP A N 1
ATOM 1520 C CA . ASP A 1 194 ? -31.217 -32.148 24.397 1.00 51.25 194 ASP A CA 1
ATOM 1521 C C . ASP A 1 194 ? -29.904 -32.933 24.306 1.00 51.25 194 ASP A C 1
ATOM 1523 O O . ASP A 1 194 ? -29.449 -33.345 23.244 1.00 51.25 194 ASP A O 1
ATOM 1527 N N . LEU A 1 195 ? -29.252 -33.108 25.450 1.00 49.66 195 LEU A N 1
ATOM 1528 C CA . LEU A 1 195 ? -28.323 -34.193 25.698 1.00 49.66 195 LEU A CA 1
ATOM 1529 C C . LEU A 1 195 ? -29.144 -35.328 26.306 1.00 49.66 195 LEU A C 1
ATOM 1531 O O . LEU A 1 195 ? -29.031 -35.630 27.492 1.00 49.66 195 LEU A O 1
ATOM 1535 N N . ALA A 1 196 ? -30.024 -35.912 25.499 1.00 44.53 196 ALA A N 1
ATOM 1536 C CA . ALA A 1 196 ? -30.693 -37.157 25.829 1.00 44.53 196 ALA A CA 1
ATOM 1537 C C . ALA A 1 196 ? -31.013 -37.938 24.547 1.00 44.53 196 ALA A C 1
ATOM 1539 O O . ALA A 1 196 ? -31.998 -37.644 23.880 1.00 44.53 196 ALA A O 1
ATOM 1540 N N . ALA A 1 197 ? -30.163 -38.946 24.320 1.00 39.78 197 ALA A N 1
ATOM 1541 C CA . ALA A 1 197 ? -30.391 -40.212 23.611 1.00 39.78 197 ALA A CA 1
ATOM 1542 C C . ALA A 1 197 ? -30.622 -40.187 22.091 1.00 39.78 197 ALA A C 1
ATOM 1544 O O . ALA A 1 197 ? -31.726 -39.827 21.633 1.00 39.78 197 ALA A O 1
#

Organism: Ancylostoma caninum (NCBI:txid29170)

Radius of gyration: 25.61 Å; chains: 1; bounding box: 60×67×72 Å

pLDDT: mean 85.29, std 14.58, range [39.78, 98.0]

Secondary structure (DSSP, 8-state):
-HHHHHHHHHHHHHHHHHHHHHHHHHHH-EEEEE--TT-PPPSSSS-EEEEEE-TTSEEEEEEE-S-TT--S----S-EEEEEGGGEEEEEEEEEEEPSSTTPPEEEEEEEEETTS-EEEEEES-HHHHHHHHHHHHHHTT--PPPHHHHHHHHHHHHHHHHHHTTT-S---S-PPPPPPPS--TTSPPP-------

Foldseek 3Di:
DVLVVLLVVCLVVLLVVLLVVLLVLQQVWFKFAFDDPPDDPDPDFQRIWTWHQHPVRKIKTARAPDDRPDPDDDGDHDIDIDHLQQFPDKDWDDWDADPDVPGQTWTKIWTAGPVRDITMGTHSDPVSVLSNSSNSCVSNPNSDHDPVSVVSSVVVSVVVSCVVCVPPPPPDDPDDDDDDDPDPVVPDPDDPPPPDD